Protein AF-A0AAD7MFU5-F1 (afdb_monomer)

pLDDT: mean 72.23, std 23.74, range [21.84, 98.38]

Radius of gyration: 25.38 Å; Cα contacts (8 Å, |Δi|>4): 390; chains: 1; bounding box: 69×47×66 Å

Secondary structure (DSSP, 8-state):
-------PPPPPP--S-------------EEEEPTTS-EEEE--SSSGGGHHHHHHHHTT---EEEE--EEEEEEE--HHHHHHS---HHHHT-SEEEEEE--GGG-SEEEEEEEETTTEEEEEEEESSSPPPP-SHHHHHHHHHT---SSPPPHHHHHHHHHHHHHS-PEEEEE----EEEE-GGGSPTTTS-TTEEEE---SSSHHHHHHHHHHHHHHHHHHHHTS-TT-SS--TTHHHHHHT-HHHHHHHHHHHTS--PPPEEEE-----SS-------------------

Solvent-accessible surface area (backbone atoms only — not comparable to full-atom values): 17954 Å² total; per-residue (Å²): 136,89,87,82,88,83,86,82,86,79,87,80,84,94,82,80,85,86,79,94,65,84,89,73,89,72,78,53,55,49,55,37,34,44,81,88,63,53,76,44,74,44,74,72,54,71,83,50,54,45,49,52,55,51,50,37,47,73,73,71,44,88,46,71,45,48,41,39,42,33,37,35,36,40,25,60,47,50,73,71,56,56,72,69,44,64,65,55,78,87,37,69,86,38,51,68,58,44,79,46,76,46,52,84,88,47,40,54,49,31,38,35,37,32,52,47,80,91,50,25,36,35,42,38,42,34,32,45,43,96,64,86,74,67,88,49,64,84,42,43,62,62,55,65,68,68,56,58,62,97,63,83,80,57,66,48,59,58,50,36,51,48,52,41,46,75,72,22,71,60,46,82,45,78,46,69,56,78,74,36,40,46,68,51,68,64,74,54,57,77,62,74,54,56,36,58,43,49,74,52,72,35,20,77,85,44,65,69,58,26,53,53,46,52,51,53,53,50,62,59,45,50,64,59,57,72,70,49,59,89,85,50,96,62,72,54,63,51,43,24,47,54,53,42,65,31,67,68,51,39,46,53,54,56,62,42,67,74,56,83,71,49,42,48,43,46,43,68,49,79,68,72,85,75,84,62,82,84,71,80,54,66,84,59,88,78,90,80,79,83,79,77,76,132

Mean predicted aligned error: 13.59 Å

Sequence (294 aa):
MKFTSQHQAVRRNPALSQHHSRGKTYFRAVIIRKRDGTPVSLNVCGRLHQAGLKWLESAGFSLRCSYNGYTTLTFIVSLELEATLPLPDLVKNTILVYGFVSHLESGPTTFGLVKTDNNTMQLLVGNNGDSDLPRLASEVVPFLSNFRRQAPIPSWVLETIRILCENGSPSFDNITISTQSYVRYHMVPAGALPSNCIAIQLNPIHSHQGFTKIVLNSITLNPLLNTVDPRSNNLPRDFAARYFKNDVVTAVFEKIEGFRKSVTLDFCLPLLTDGSPTTTGILQLRQTRTQTRP

Structure (mmCIF, N/CA/C/O backbone):
data_AF-A0AAD7MFU5-F1
#
_entry.id   AF-A0AAD7MFU5-F1
#
loop_
_atom_site.group_PDB
_atom_site.id
_atom_site.type_symbol
_atom_site.label_atom_id
_atom_site.label_alt_id
_atom_site.label_comp_id
_atom_site.label_asym_id
_atom_site.label_entity_id
_atom_site.label_seq_id
_atom_site.pdbx_PDB_ins_code
_atom_site.Cartn_x
_atom_site.Cartn_y
_atom_site.Cartn_z
_atom_site.occupancy
_atom_site.B_iso_or_equiv
_atom_site.auth_seq_id
_atom_site.auth_comp_id
_atom_site.auth_asym_id
_atom_site.auth_atom_id
_atom_site.pdbx_PDB_model_num
ATOM 1 N N . MET A 1 1 ? 45.057 -33.386 -15.186 1.00 29.98 1 MET A N 1
ATOM 2 C CA . MET A 1 1 ? 45.476 -31.970 -15.062 1.00 29.98 1 MET A CA 1
ATOM 3 C C . MET A 1 1 ? 45.126 -31.482 -13.664 1.00 29.98 1 MET A C 1
ATOM 5 O O . MET A 1 1 ? 43.973 -31.601 -13.273 1.00 29.98 1 MET A O 1
ATOM 9 N N . LYS A 1 2 ? 46.120 -31.031 -12.890 1.00 22.84 2 LYS A N 1
ATOM 10 C CA . LYS A 1 2 ? 45.940 -30.472 -11.540 1.00 22.84 2 LYS A CA 1
ATOM 11 C C . LYS A 1 2 ? 45.486 -29.012 -11.661 1.00 22.84 2 LYS A C 1
ATOM 13 O O . LYS A 1 2 ? 46.110 -28.259 -12.400 1.00 22.84 2 LYS A O 1
ATOM 18 N N . PHE A 1 3 ? 44.433 -28.621 -10.945 1.00 21.84 3 PHE A N 1
ATOM 19 C CA . PHE A 1 3 ? 44.045 -27.216 -10.801 1.00 21.84 3 PHE A CA 1
ATOM 20 C C . PHE A 1 3 ? 44.740 -26.619 -9.576 1.00 21.84 3 PHE A C 1
ATOM 22 O O . PHE A 1 3 ? 44.570 -27.111 -8.461 1.00 21.84 3 PHE A O 1
ATOM 29 N N . THR A 1 4 ? 45.510 -25.554 -9.786 1.00 25.48 4 THR A N 1
ATOM 30 C CA . THR A 1 4 ? 46.183 -24.791 -8.729 1.00 25.48 4 THR A CA 1
ATOM 31 C C . THR A 1 4 ? 45.435 -23.474 -8.523 1.00 25.48 4 THR A C 1
ATOM 33 O O . THR A 1 4 ? 45.258 -22.705 -9.464 1.00 25.48 4 THR A O 1
ATOM 36 N N . SER A 1 5 ? 44.984 -23.209 -7.296 1.00 22.97 5 SER A N 1
ATOM 37 C CA . SER A 1 5 ? 44.376 -21.935 -6.892 1.00 22.97 5 SER A CA 1
ATOM 38 C C . SER A 1 5 ? 45.474 -20.943 -6.498 1.00 22.97 5 SER A C 1
ATOM 40 O O . SER A 1 5 ? 46.217 -21.206 -5.555 1.00 22.97 5 SER A O 1
ATOM 42 N N . GLN A 1 6 ? 45.579 -19.806 -7.192 1.00 25.12 6 GLN A N 1
ATOM 43 C CA . GLN A 1 6 ? 46.399 -18.671 -6.755 1.00 25.12 6 GLN A CA 1
ATOM 44 C C . GLN A 1 6 ? 45.516 -17.584 -6.131 1.00 25.12 6 GLN A C 1
ATOM 46 O O . GLN A 1 6 ? 44.620 -17.036 -6.773 1.00 25.12 6 GLN A O 1
ATOM 51 N N . HIS A 1 7 ? 45.802 -17.245 -4.873 1.00 25.89 7 HIS A N 1
ATOM 52 C CA . HIS A 1 7 ? 45.282 -16.058 -4.202 1.00 25.89 7 HIS A CA 1
ATOM 53 C C . HIS A 1 7 ? 46.302 -14.923 -4.336 1.00 25.89 7 HIS A C 1
ATOM 55 O O . HIS A 1 7 ? 47.377 -14.992 -3.748 1.00 25.89 7 HIS A O 1
ATOM 61 N N . GLN A 1 8 ? 45.960 -13.864 -5.071 1.00 26.06 8 GLN A N 1
ATOM 62 C CA . GLN A 1 8 ? 46.735 -12.621 -5.084 1.00 26.06 8 GLN A CA 1
ATOM 63 C C . GLN A 1 8 ? 46.022 -11.567 -4.230 1.00 26.06 8 GLN A C 1
ATOM 65 O O . GLN A 1 8 ? 44.863 -11.224 -4.472 1.00 26.06 8 GLN A O 1
ATOM 70 N N . ALA A 1 9 ? 46.708 -11.075 -3.198 1.00 26.56 9 ALA A N 1
ATOM 71 C CA . ALA A 1 9 ? 46.227 -10.006 -2.332 1.00 26.56 9 ALA A CA 1
ATOM 72 C C . ALA A 1 9 ? 46.564 -8.640 -2.952 1.00 26.56 9 ALA A C 1
ATOM 74 O O . ALA A 1 9 ? 47.730 -8.283 -3.094 1.00 26.56 9 ALA A O 1
ATOM 75 N N . VAL A 1 10 ? 45.539 -7.863 -3.303 1.00 30.12 10 VAL A N 1
ATOM 76 C CA . VAL A 1 10 ? 45.689 -6.479 -3.775 1.00 30.12 10 VAL A CA 1
ATOM 77 C C . VAL A 1 10 ? 45.746 -5.545 -2.560 1.00 30.12 10 VAL A C 1
ATOM 79 O O . VAL A 1 10 ? 44.804 -5.500 -1.765 1.00 30.12 10 VAL A O 1
ATOM 82 N N . ARG A 1 11 ? 46.852 -4.801 -2.399 1.00 26.06 11 ARG A N 1
ATOM 83 C CA . ARG A 1 11 ? 47.024 -3.772 -1.353 1.00 26.06 11 ARG A CA 1
ATOM 84 C C . ARG A 1 11 ? 46.007 -2.637 -1.543 1.00 26.06 11 ARG A C 1
ATOM 86 O O . ARG A 1 11 ? 45.870 -2.107 -2.641 1.00 26.06 11 ARG A O 1
ATOM 93 N N . ARG A 1 12 ? 45.309 -2.247 -0.467 1.00 32.47 12 ARG A N 1
ATOM 94 C CA . ARG A 1 12 ? 44.418 -1.072 -0.432 1.00 32.47 12 ARG A CA 1
ATOM 95 C C . ARG A 1 12 ? 45.141 0.164 0.103 1.00 32.47 12 ARG A C 1
ATOM 97 O O . ARG A 1 12 ? 45.951 0.068 1.017 1.00 32.47 12 ARG A O 1
ATOM 104 N N . ASN A 1 13 ? 44.779 1.303 -0.479 1.00 30.31 13 ASN A N 1
ATOM 105 C CA . ASN A 1 13 ? 45.245 2.654 -0.176 1.00 30.31 13 ASN A CA 1
ATOM 106 C C . ASN A 1 13 ? 44.640 3.153 1.164 1.00 30.31 13 ASN A C 1
ATOM 108 O O . ASN A 1 13 ? 43.415 3.069 1.312 1.00 30.31 13 ASN A O 1
ATOM 112 N N . PRO A 1 14 ? 45.429 3.629 2.149 1.00 32.38 14 PRO A N 1
ATOM 113 C CA . PRO A 1 14 ? 44.938 3.986 3.477 1.00 32.38 14 PRO A CA 1
ATOM 114 C C . PRO A 1 14 ? 44.639 5.488 3.568 1.00 32.38 14 PRO A C 1
ATOM 116 O O . PRO A 1 14 ? 45.415 6.254 4.121 1.00 32.38 14 PRO A O 1
ATOM 119 N N . ALA A 1 15 ? 43.504 5.924 3.032 1.00 32.09 15 ALA A N 1
ATOM 120 C CA . ALA A 1 15 ? 42.974 7.252 3.330 1.00 32.09 15 ALA A CA 1
ATOM 121 C C . ALA A 1 15 ? 41.463 7.251 3.107 1.00 32.09 15 ALA A C 1
ATOM 123 O O . ALA A 1 15 ? 41.016 7.435 1.983 1.00 32.09 15 ALA A O 1
ATOM 124 N N . LEU A 1 16 ? 40.695 6.952 4.160 1.00 35.16 16 LEU A N 1
ATOM 125 C CA . LEU A 1 16 ? 39.299 7.365 4.379 1.00 35.16 16 LEU A CA 1
ATOM 126 C C . LEU A 1 16 ? 38.867 6.860 5.767 1.00 35.16 16 LEU A C 1
ATOM 128 O O . LEU A 1 16 ? 39.031 5.683 6.093 1.00 35.16 16 LEU A O 1
ATOM 132 N N . SER A 1 17 ? 38.392 7.790 6.594 1.00 33.19 17 SER A N 1
ATOM 133 C CA . SER A 1 17 ? 38.161 7.638 8.031 1.00 33.19 17 SER A CA 1
ATOM 134 C C . SER A 1 17 ? 37.087 6.600 8.376 1.00 33.19 17 SER A C 1
ATOM 136 O O . SER A 1 17 ? 36.109 6.390 7.656 1.00 33.19 17 SER A O 1
ATOM 138 N N . GLN A 1 18 ? 37.295 5.919 9.504 1.00 35.41 18 GLN A N 1
ATOM 139 C CA . GLN A 1 18 ? 36.428 4.861 10.012 1.00 35.41 18 GLN A CA 1
ATOM 140 C C . GLN A 1 18 ? 35.288 5.447 10.856 1.00 35.41 18 GLN A C 1
ATOM 142 O O . GLN A 1 18 ? 35.505 5.852 11.992 1.00 35.41 18 GLN A O 1
ATOM 147 N N . HIS A 1 19 ? 34.053 5.399 10.353 1.00 34.81 19 HIS A N 1
ATOM 148 C CA . HIS A 1 19 ? 32.868 5.380 11.214 1.00 34.81 19 HIS A CA 1
ATOM 149 C C . HIS A 1 19 ? 32.517 3.923 11.544 1.00 34.81 19 HIS A C 1
ATOM 151 O O . HIS A 1 19 ? 32.178 3.133 10.659 1.00 34.81 19 HIS A O 1
ATOM 157 N N . HIS A 1 20 ? 32.604 3.564 12.826 1.00 37.97 20 HIS A N 1
ATOM 158 C CA . HIS A 1 20 ? 32.162 2.273 13.352 1.00 37.97 20 HIS A CA 1
ATOM 159 C C . HIS A 1 20 ? 30.634 2.159 13.258 1.00 37.97 20 HIS A C 1
ATOM 161 O O . HIS A 1 20 ? 29.901 2.678 14.094 1.00 37.97 20 HIS A O 1
ATOM 167 N N . SER A 1 21 ? 30.145 1.460 12.234 1.00 38.12 21 SER A N 1
ATOM 168 C CA . SER A 1 21 ? 28.754 1.008 12.151 1.00 38.12 21 SER A CA 1
ATOM 169 C C . SER A 1 21 ? 28.718 -0.518 12.223 1.00 38.12 21 SER A C 1
ATOM 171 O O . SER A 1 21 ? 29.483 -1.205 11.545 1.00 38.12 21 SER A O 1
ATOM 173 N N . ARG A 1 22 ? 27.850 -1.049 13.097 1.00 40.09 22 ARG A N 1
ATOM 174 C CA . ARG A 1 22 ? 27.614 -2.490 13.292 1.00 40.09 22 ARG A CA 1
ATOM 175 C C . ARG A 1 22 ? 27.414 -3.183 11.937 1.00 40.09 22 ARG A C 1
ATOM 177 O O . ARG A 1 22 ? 26.656 -2.691 11.102 1.00 40.09 22 ARG A O 1
ATOM 184 N N . GLY A 1 23 ? 28.109 -4.305 11.735 1.00 39.50 23 GLY A N 1
ATOM 185 C CA . GLY A 1 23 ? 28.314 -4.964 10.441 1.00 39.50 23 GLY A CA 1
ATOM 186 C C . GLY A 1 23 ? 27.035 -5.398 9.726 1.00 39.50 23 GLY A C 1
ATOM 187 O O . GLY A 1 23 ? 26.615 -6.548 9.817 1.00 39.50 23 GLY A O 1
ATOM 188 N N . LYS A 1 24 ? 26.443 -4.486 8.957 1.00 40.00 24 LYS A N 1
ATOM 189 C CA . LYS A 1 24 ? 25.434 -4.805 7.947 1.00 40.00 24 LYS A CA 1
ATOM 190 C C . LYS A 1 24 ? 26.151 -5.229 6.665 1.00 40.00 24 LYS A C 1
ATOM 192 O O . LYS A 1 24 ? 27.045 -4.536 6.180 1.00 40.00 24 LYS A O 1
ATOM 197 N N . THR A 1 25 ? 25.776 -6.388 6.131 1.00 40.19 25 THR A N 1
ATOM 198 C CA . THR A 1 25 ? 26.298 -6.871 4.847 1.00 40.19 25 THR A CA 1
ATOM 199 C C . THR A 1 25 ? 25.490 -6.211 3.736 1.00 40.19 25 THR A C 1
ATOM 201 O O . THR A 1 25 ? 24.275 -6.371 3.692 1.00 40.19 25 THR A O 1
ATOM 204 N N . TYR A 1 26 ? 26.152 -5.472 2.847 1.00 43.44 26 TYR A N 1
ATOM 205 C CA . TYR A 1 26 ? 25.531 -4.885 1.661 1.00 43.44 26 TYR A CA 1
ATOM 206 C C . TYR A 1 26 ? 26.207 -5.450 0.415 1.00 43.44 26 TYR A C 1
ATOM 208 O O . TYR A 1 26 ? 27.436 -5.549 0.364 1.00 43.44 26 TYR A O 1
ATOM 216 N N . PHE A 1 27 ? 25.423 -5.780 -0.609 1.00 44.00 27 PHE A N 1
ATOM 217 C CA . PHE A 1 27 ? 25.970 -5.980 -1.946 1.00 44.00 27 PHE A CA 1
ATOM 218 C C . PHE A 1 27 ? 26.511 -4.629 -2.429 1.00 44.00 27 PHE A C 1
ATOM 220 O O . PHE A 1 27 ? 25.789 -3.644 -2.392 1.00 44.00 27 PHE A O 1
ATOM 227 N N . ARG A 1 28 ? 27.789 -4.537 -2.818 1.00 48.12 28 ARG A N 1
ATOM 228 C CA . ARG A 1 28 ? 28.362 -3.288 -3.370 1.00 48.12 28 ARG A CA 1
ATOM 229 C C . ARG A 1 28 ? 28.292 -3.251 -4.893 1.00 48.12 28 ARG A C 1
ATOM 231 O O . ARG A 1 28 ? 28.030 -2.209 -5.477 1.00 48.12 28 ARG A O 1
ATOM 238 N N . ALA A 1 29 ? 28.517 -4.394 -5.526 1.00 51.34 29 ALA A N 1
ATOM 239 C CA . ALA A 1 29 ? 28.574 -4.520 -6.969 1.00 51.34 29 ALA A CA 1
ATOM 240 C C . ALA A 1 29 ? 28.227 -5.946 -7.398 1.00 51.34 29 ALA A C 1
ATOM 242 O O . ALA A 1 29 ? 28.445 -6.898 -6.645 1.00 51.34 29 ALA A O 1
ATOM 243 N N . VAL A 1 30 ? 27.730 -6.079 -8.623 1.00 52.91 30 VAL A N 1
ATOM 244 C CA . VAL A 1 30 ? 27.656 -7.349 -9.346 1.00 52.91 30 VAL A CA 1
ATOM 245 C C . VAL A 1 30 ? 28.829 -7.355 -10.308 1.00 52.91 30 VAL A C 1
ATOM 247 O O . VAL A 1 30 ? 28.985 -6.437 -11.109 1.00 52.91 30 VAL A O 1
ATOM 250 N N . ILE A 1 31 ? 29.681 -8.371 -10.207 1.00 56.56 31 ILE A N 1
ATOM 251 C CA . ILE A 1 31 ? 30.794 -8.541 -11.137 1.00 56.56 31 ILE A CA 1
ATOM 252 C C . ILE A 1 31 ? 30.328 -9.479 -12.244 1.00 56.56 31 ILE A C 1
ATOM 254 O O . ILE A 1 31 ? 30.078 -10.655 -11.993 1.00 56.56 31 ILE A O 1
ATOM 258 N N . ILE A 1 32 ? 30.223 -8.956 -13.460 1.00 55.50 32 ILE A N 1
ATOM 259 C CA . ILE A 1 32 ? 29.999 -9.755 -14.667 1.00 55.50 32 ILE A CA 1
ATOM 260 C C . ILE A 1 32 ? 31.361 -10.021 -15.298 1.00 55.50 32 ILE A C 1
ATOM 262 O O . ILE A 1 32 ? 32.212 -9.138 -15.310 1.00 55.50 32 ILE A O 1
ATOM 266 N N . ARG A 1 33 ? 31.603 -11.222 -15.821 1.00 57.25 33 ARG A N 1
ATOM 267 C CA . ARG A 1 33 ? 32.795 -11.479 -16.638 1.00 57.25 33 ARG A CA 1
ATOM 268 C C . ARG A 1 33 ? 32.449 -11.339 -18.112 1.00 57.25 33 ARG A C 1
ATOM 270 O O . ARG A 1 33 ? 31.471 -11.923 -18.576 1.00 57.25 33 ARG A O 1
ATOM 277 N N . LYS A 1 34 ? 33.262 -10.570 -18.831 1.00 59.69 34 LYS A N 1
ATOM 278 C CA . LYS A 1 34 ? 33.275 -10.546 -20.294 1.00 59.69 34 LYS A CA 1
ATOM 279 C C . LYS A 1 34 ? 33.759 -11.897 -20.839 1.00 59.69 34 LYS A C 1
ATOM 281 O O . LYS A 1 34 ? 34.285 -12.731 -20.099 1.00 59.69 34 LYS A O 1
ATOM 286 N N . ARG A 1 35 ? 33.588 -12.108 -22.147 1.00 47.19 35 ARG A N 1
ATOM 287 C CA . ARG A 1 35 ? 33.989 -13.344 -22.845 1.00 47.19 35 ARG A CA 1
ATOM 288 C C . ARG A 1 35 ? 35.495 -13.621 -22.762 1.00 47.19 35 ARG A C 1
ATOM 290 O O . ARG A 1 35 ? 35.899 -14.773 -22.719 1.00 47.19 35 ARG A O 1
ATOM 297 N N . ASP A 1 36 ? 36.300 -12.566 -22.690 1.00 74.00 36 ASP A N 1
ATOM 298 C CA . ASP A 1 36 ? 37.752 -12.605 -22.465 1.00 74.00 36 ASP A CA 1
ATOM 299 C C . ASP A 1 36 ? 38.134 -12.926 -21.001 1.00 74.00 36 ASP A C 1
ATOM 301 O O . ASP A 1 36 ? 39.310 -12.964 -20.651 1.00 74.00 36 ASP A O 1
ATOM 305 N N . GLY A 1 37 ? 37.147 -13.146 -20.125 1.00 69.69 37 GLY A N 1
ATOM 306 C CA . GLY A 1 37 ? 37.334 -13.404 -18.700 1.00 69.69 37 GLY A CA 1
ATOM 307 C C . GLY A 1 37 ? 37.480 -12.144 -17.841 1.00 69.69 37 GLY A C 1
ATOM 308 O O . GLY A 1 37 ? 37.503 -12.269 -16.606 1.00 69.69 37 GLY A O 1
ATOM 309 N N . THR A 1 38 ? 37.524 -10.954 -18.453 1.00 71.06 38 THR A N 1
ATOM 310 C CA . THR A 1 38 ? 37.726 -9.675 -17.766 1.00 71.06 38 THR A CA 1
ATOM 311 C C . THR A 1 38 ? 36.523 -9.346 -16.876 1.00 71.06 38 THR A C 1
ATOM 313 O O . THR A 1 38 ? 35.388 -9.296 -17.362 1.00 71.06 38 THR A O 1
ATOM 316 N N . PRO A 1 39 ? 36.722 -9.114 -15.566 1.00 61.09 39 PRO A N 1
ATOM 317 C CA . PRO A 1 39 ? 35.643 -8.727 -14.669 1.00 61.09 39 PRO A CA 1
ATOM 318 C C . PRO A 1 39 ? 35.230 -7.265 -14.899 1.00 61.09 39 PRO A C 1
ATOM 320 O O . PRO A 1 39 ? 36.050 -6.354 -14.846 1.00 61.09 39 PRO A O 1
ATOM 323 N N . VAL A 1 40 ? 33.934 -7.037 -15.084 1.00 68.06 40 VAL A N 1
ATOM 324 C CA . VAL A 1 40 ? 33.282 -5.727 -15.126 1.00 68.06 40 VAL A CA 1
ATOM 325 C C . VAL A 1 40 ? 32.434 -5.586 -13.874 1.00 68.06 40 VAL A C 1
ATOM 327 O O . VAL A 1 40 ? 31.519 -6.371 -13.629 1.00 68.06 40 VAL A O 1
ATOM 330 N N . SER A 1 41 ? 32.748 -4.580 -13.066 1.00 54.19 41 SER A N 1
ATOM 331 C CA . SER A 1 41 ? 31.975 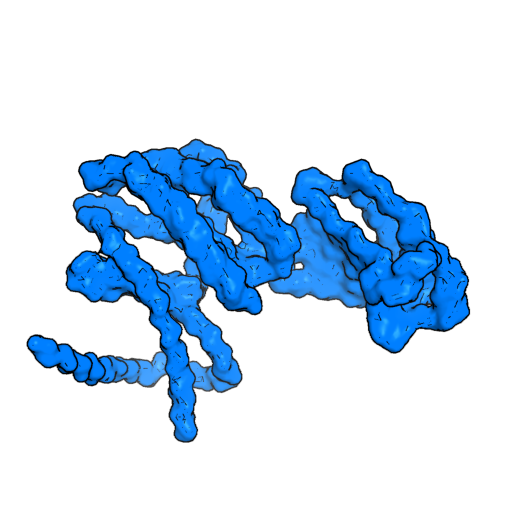-4.254 -11.873 1.00 54.19 41 SER A CA 1
ATOM 332 C C . SER A 1 41 ? 30.792 -3.372 -12.259 1.00 54.19 41 SER A C 1
ATOM 334 O O . SER A 1 41 ? 30.963 -2.176 -12.486 1.00 54.19 41 SER A O 1
ATOM 336 N N . LEU A 1 42 ? 29.586 -3.933 -12.280 1.00 54.03 42 LEU A N 1
ATOM 337 C CA . LEU A 1 42 ? 28.370 -3.130 -12.258 1.00 54.03 42 LEU A CA 1
ATOM 338 C C . LEU A 1 42 ? 28.161 -2.642 -10.830 1.00 54.03 42 LEU A C 1
ATOM 340 O O . LEU A 1 42 ? 28.032 -3.437 -9.898 1.00 54.03 42 LEU A O 1
ATOM 344 N N . ASN A 1 43 ? 28.159 -1.328 -10.640 1.00 49.88 43 ASN A N 1
ATOM 345 C CA . ASN A 1 43 ? 27.881 -0.734 -9.340 1.00 49.88 43 ASN A CA 1
ATOM 346 C C . ASN A 1 43 ? 26.375 -0.878 -9.066 1.00 49.88 43 ASN A C 1
ATOM 348 O O . ASN A 1 43 ? 25.562 -0.103 -9.559 1.00 49.88 43 ASN A O 1
ATOM 352 N N . VAL A 1 44 ? 26.006 -1.933 -8.338 1.00 53.91 44 VAL A N 1
ATOM 353 C CA . VAL A 1 44 ? 24.607 -2.343 -8.118 1.00 53.91 44 VAL A CA 1
ATOM 354 C C . VAL A 1 44 ? 24.008 -1.705 -6.867 1.00 53.91 44 VAL A C 1
ATOM 356 O O . VAL A 1 44 ? 22.822 -1.863 -6.617 1.00 53.91 44 VAL A O 1
ATOM 359 N N . CYS A 1 45 ? 24.788 -0.955 -6.088 1.00 47.62 45 CYS A N 1
ATOM 360 C CA . CYS A 1 45 ? 24.306 -0.273 -4.891 1.00 47.62 45 CYS A CA 1
ATOM 361 C C . CYS A 1 45 ? 25.018 1.074 -4.697 1.00 47.62 45 CYS A C 1
ATOM 363 O O . CYS A 1 45 ? 26.102 1.132 -4.120 1.00 47.62 45 CYS A O 1
ATOM 365 N N . GLY A 1 46 ? 24.390 2.169 -5.143 1.00 45.56 46 GLY A N 1
ATOM 366 C CA . GLY A 1 46 ? 24.774 3.534 -4.749 1.00 45.56 46 GLY A CA 1
ATOM 367 C C . GLY A 1 46 ? 24.575 4.598 -5.830 1.00 45.56 46 GLY A C 1
ATOM 368 O O . GLY A 1 46 ? 25.187 4.515 -6.886 1.00 45.56 46 GLY A O 1
ATOM 369 N N . ARG A 1 47 ? 23.738 5.613 -5.536 1.00 45.00 47 ARG A N 1
ATOM 370 C CA . ARG A 1 47 ? 23.379 6.822 -6.331 1.00 45.00 47 ARG A CA 1
ATOM 371 C C . ARG A 1 47 ? 22.886 6.619 -7.783 1.00 45.00 47 ARG A C 1
ATOM 373 O O . ARG A 1 47 ? 22.140 7.464 -8.264 1.00 45.00 47 ARG A O 1
ATOM 380 N N . LEU A 1 48 ? 23.204 5.506 -8.442 1.00 47.84 48 LEU A N 1
ATOM 381 C CA . LEU A 1 48 ? 22.778 5.143 -9.799 1.00 47.84 48 LEU A CA 1
ATOM 382 C C . LEU A 1 48 ? 21.337 4.620 -9.873 1.00 47.84 48 LEU A C 1
ATOM 384 O O . LEU A 1 48 ? 20.731 4.694 -10.933 1.00 47.84 48 LEU A O 1
ATOM 388 N N . HIS A 1 49 ? 20.741 4.196 -8.752 1.00 54.38 49 HIS A N 1
ATOM 389 C CA . HIS A 1 49 ? 19.317 3.808 -8.683 1.00 54.38 49 HIS A CA 1
ATOM 390 C C . HIS A 1 49 ? 18.352 4.940 -9.009 1.00 54.38 49 HIS A C 1
ATOM 392 O O . HIS A 1 49 ? 17.176 4.695 -9.216 1.00 54.38 49 HIS A O 1
ATOM 398 N N . GLN A 1 50 ? 18.843 6.179 -9.026 1.00 63.00 50 GLN A N 1
ATOM 399 C CA . GLN A 1 50 ? 18.063 7.332 -9.445 1.00 63.00 50 GLN A CA 1
ATOM 400 C C . GLN A 1 50 ? 18.403 7.775 -10.867 1.00 63.00 50 GLN A C 1
ATOM 402 O O . GLN A 1 50 ? 17.806 8.731 -11.326 1.00 63.00 50 GLN A O 1
ATOM 407 N N . ALA A 1 51 ? 19.363 7.161 -11.566 1.00 67.25 51 ALA A N 1
ATOM 408 C CA . ALA A 1 51 ? 19.737 7.614 -12.906 1.00 67.25 51 ALA A CA 1
ATOM 409 C C . ALA A 1 51 ? 18.611 7.354 -13.918 1.00 67.25 51 ALA A C 1
ATOM 411 O O . ALA A 1 51 ? 18.281 8.250 -14.686 1.00 67.25 51 ALA A O 1
ATOM 412 N N . GLY A 1 52 ? 17.983 6.171 -13.861 1.00 71.19 52 GLY A N 1
ATOM 413 C CA . GLY A 1 52 ? 16.801 5.850 -14.670 1.00 71.19 52 GLY A CA 1
ATOM 414 C C . GLY A 1 52 ? 15.634 6.786 -14.361 1.00 71.19 52 GLY A C 1
ATOM 415 O O . GLY A 1 52 ? 15.099 7.423 -15.264 1.00 71.19 52 GLY A O 1
ATOM 416 N N . LEU A 1 53 ? 15.323 6.959 -13.073 1.00 74.69 53 LEU A N 1
ATOM 417 C CA . LEU A 1 53 ? 14.297 7.895 -12.614 1.00 74.69 53 LEU A CA 1
ATOM 418 C C . LEU A 1 53 ? 14.566 9.349 -13.043 1.00 74.69 53 LEU A C 1
ATOM 420 O O . LEU A 1 53 ? 13.691 9.978 -13.619 1.00 74.69 53 LEU A O 1
ATOM 424 N N . LYS A 1 54 ? 15.774 9.877 -12.819 1.00 79.00 54 LYS A N 1
ATOM 425 C CA . LYS A 1 54 ? 16.148 11.247 -13.210 1.00 79.00 54 LYS A CA 1
ATOM 426 C C . LYS A 1 54 ? 16.094 11.441 -14.717 1.00 79.00 54 LYS A C 1
ATOM 428 O O . LYS A 1 54 ? 15.704 12.508 -15.174 1.00 79.00 54 LYS A O 1
ATOM 433 N N . TRP A 1 55 ? 16.493 10.425 -15.485 1.00 82.00 55 TRP A N 1
ATOM 434 C CA . TRP A 1 55 ? 16.370 10.460 -16.936 1.00 82.00 55 TRP A CA 1
ATOM 435 C C . TRP A 1 55 ? 14.897 10.536 -17.352 1.00 82.00 55 TRP A C 1
ATOM 437 O O . TRP A 1 55 ? 14.548 11.417 -18.132 1.00 82.00 55 TRP A O 1
ATOM 447 N N . LEU A 1 56 ? 14.029 9.697 -16.775 1.00 81.31 56 LEU A N 1
ATOM 448 C CA . LEU A 1 56 ? 12.584 9.741 -17.022 1.00 81.31 56 LEU A CA 1
ATOM 449 C C . LEU A 1 56 ? 11.987 11.108 -16.673 1.00 81.31 56 LEU A C 1
ATOM 451 O O . LEU A 1 56 ? 11.298 11.694 -17.503 1.00 81.31 56 LEU A O 1
ATOM 455 N N . GLU A 1 57 ? 12.305 11.640 -15.492 1.00 84.00 57 GLU A N 1
ATOM 456 C CA . GLU A 1 57 ? 11.869 12.969 -15.053 1.00 84.00 57 GLU A CA 1
ATOM 457 C C . GLU A 1 57 ? 12.352 14.058 -16.028 1.00 84.00 57 GLU A C 1
ATOM 459 O O . GLU A 1 57 ? 11.563 14.896 -16.458 1.00 84.00 57 GLU A O 1
ATOM 464 N N . SER A 1 58 ? 13.620 14.006 -16.461 1.00 81.56 58 SER A N 1
ATOM 465 C CA . SER A 1 58 ? 14.180 14.956 -17.438 1.00 81.56 58 SER A CA 1
ATOM 466 C C . SER A 1 58 ? 13.567 14.838 -18.836 1.00 81.56 58 SER A C 1
ATOM 468 O O . SER A 1 58 ? 13.528 15.819 -19.573 1.00 81.56 58 SER A O 1
ATOM 470 N N . ALA A 1 59 ? 13.066 13.654 -19.191 1.00 80.56 59 ALA A N 1
ATOM 471 C CA . ALA A 1 59 ? 12.353 13.396 -20.436 1.00 80.56 59 ALA A CA 1
ATOM 472 C C . ALA A 1 59 ? 10.849 13.733 -20.343 1.00 80.56 59 ALA A C 1
ATOM 474 O O . ALA A 1 59 ? 10.112 13.492 -21.296 1.00 80.56 59 ALA A O 1
ATOM 475 N N . GLY A 1 60 ? 10.389 14.297 -19.218 1.00 86.69 60 GLY A N 1
ATOM 476 C CA . GLY A 1 60 ? 9.003 14.724 -19.012 1.00 86.69 60 GLY A CA 1
ATOM 477 C C . GLY A 1 60 ? 8.066 13.631 -18.489 1.00 86.69 60 GLY A C 1
ATOM 478 O O . GLY A 1 60 ? 6.854 13.839 -18.440 1.00 86.69 60 GLY A O 1
ATOM 479 N N . PHE A 1 61 ? 8.588 12.472 -18.080 1.00 84.06 61 PHE A N 1
ATOM 480 C CA . PHE A 1 61 ? 7.782 11.386 -17.525 1.00 84.06 61 PHE A CA 1
ATOM 481 C C . PHE A 1 61 ? 7.635 11.520 -16.005 1.00 84.06 61 PHE A C 1
ATOM 483 O O . PHE A 1 61 ? 8.608 11.403 -15.262 1.00 84.06 61 PHE A O 1
ATOM 490 N N . SER A 1 62 ? 6.395 11.660 -15.529 1.00 83.06 62 SER A N 1
ATOM 491 C CA . SER A 1 62 ? 6.052 11.573 -14.102 1.00 83.06 62 SER A CA 1
ATOM 492 C C . SER A 1 62 ? 5.424 10.212 -13.791 1.00 83.06 62 SER A C 1
ATOM 494 O O . SER A 1 62 ? 4.207 10.049 -13.714 1.00 83.06 62 SER A O 1
ATOM 496 N N . LEU A 1 63 ? 6.275 9.188 -13.700 1.00 79.94 63 LEU A N 1
ATOM 497 C CA . LEU A 1 63 ? 5.852 7.785 -13.548 1.00 79.94 63 LEU A CA 1
ATOM 498 C C . LEU A 1 63 ? 6.202 7.182 -12.192 1.00 79.94 63 LEU A C 1
ATOM 500 O O . LEU A 1 63 ? 5.964 5.993 -11.960 1.00 79.94 63 LEU A O 1
ATOM 504 N N . ARG A 1 64 ? 6.775 7.996 -11.305 1.00 79.44 64 ARG A N 1
ATOM 505 C CA . ARG A 1 64 ? 7.083 7.601 -9.942 1.00 79.44 64 ARG A CA 1
ATOM 506 C C . ARG A 1 64 ? 5.794 7.564 -9.133 1.00 79.44 64 ARG A C 1
ATOM 508 O O . ARG A 1 64 ? 5.137 8.581 -8.955 1.00 79.44 64 ARG A O 1
ATOM 515 N N . CYS A 1 65 ? 5.475 6.396 -8.604 1.00 73.06 65 CYS A N 1
ATOM 516 C CA . CYS A 1 65 ? 4.460 6.241 -7.577 1.00 73.06 65 CYS A CA 1
ATOM 517 C C . CYS A 1 65 ? 5.170 6.121 -6.238 1.00 73.06 65 CYS A C 1
ATOM 519 O O . CYS A 1 65 ? 5.925 5.168 -6.026 1.00 73.06 65 CYS A O 1
ATOM 521 N N . SER A 1 66 ? 4.973 7.098 -5.357 1.00 71.81 66 SER A N 1
ATOM 522 C CA . SER A 1 66 ? 5.353 6.982 -3.955 1.00 71.81 66 SER A CA 1
ATOM 523 C C . SER A 1 66 ? 4.220 6.349 -3.158 1.00 71.81 66 SER A C 1
ATOM 525 O O . SER A 1 66 ? 3.052 6.711 -3.284 1.00 71.81 66 SER A O 1
ATOM 527 N N . TYR A 1 67 ? 4.581 5.394 -2.313 1.00 67.44 67 TYR A N 1
ATOM 528 C CA . TYR A 1 67 ? 3.738 4.968 -1.214 1.00 67.44 67 TYR A CA 1
ATOM 529 C C . TYR A 1 67 ? 3.878 6.030 -0.131 1.00 67.44 67 TYR A C 1
ATOM 531 O O . TYR A 1 67 ? 4.939 6.158 0.490 1.00 67.44 67 TYR A O 1
ATOM 539 N N . ASN A 1 68 ? 2.829 6.828 0.026 1.00 65.56 68 ASN A N 1
ATOM 540 C CA . ASN A 1 68 ? 2.755 7.808 1.091 1.00 65.56 68 ASN A CA 1
ATOM 541 C C . ASN A 1 68 ? 2.298 7.100 2.378 1.00 65.56 68 ASN A C 1
ATOM 543 O O . ASN A 1 68 ? 1.940 5.921 2.362 1.00 65.56 68 ASN A O 1
ATOM 547 N N . GLY A 1 69 ? 2.507 7.766 3.512 1.00 81.94 69 GLY A N 1
ATOM 548 C CA . GLY A 1 69 ? 2.563 7.150 4.837 1.00 81.94 69 GLY A CA 1
ATOM 549 C C . GLY A 1 69 ? 1.306 6.400 5.283 1.00 81.94 69 GLY A C 1
ATOM 550 O O . GLY A 1 69 ? 0.315 6.243 4.567 1.00 81.94 69 GLY A O 1
ATOM 551 N N . TYR A 1 70 ? 1.360 5.932 6.522 1.00 89.50 70 TYR A N 1
ATOM 552 C CA . TYR A 1 70 ? 0.179 5.440 7.209 1.00 89.50 70 TYR A CA 1
ATOM 553 C C . TYR A 1 70 ? 0.002 6.179 8.526 1.00 89.50 70 TYR A C 1
ATOM 555 O O . TYR A 1 70 ? 0.968 6.520 9.209 1.00 89.50 70 TYR A O 1
ATOM 563 N N . THR A 1 71 ? -1.255 6.403 8.868 1.00 93.94 71 THR A N 1
ATOM 564 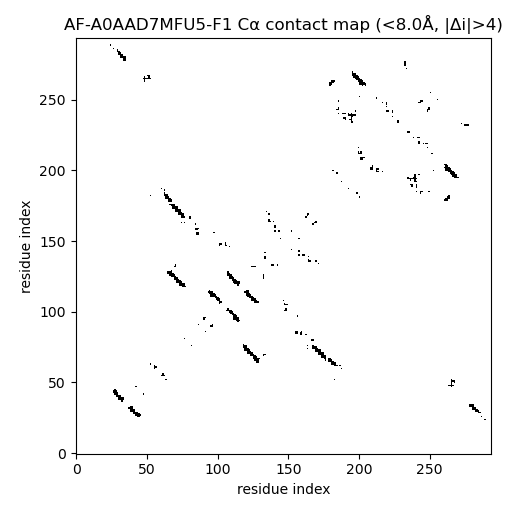C CA . THR A 1 71 ? -1.666 6.877 10.177 1.00 93.94 71 THR A CA 1
ATOM 565 C C . THR A 1 71 ? -2.229 5.684 10.923 1.00 93.94 71 THR A C 1
ATOM 567 O O . THR A 1 71 ? -3.154 5.019 10.450 1.00 93.94 71 THR A O 1
ATOM 570 N N . THR A 1 72 ? -1.652 5.392 12.079 1.00 96.44 72 THR A N 1
ATOM 571 C CA . THR A 1 72 ? -2.178 4.397 13.006 1.00 96.44 72 THR A CA 1
ATOM 572 C C . THR A 1 72 ? -2.916 5.127 14.113 1.00 96.44 72 THR A C 1
ATOM 574 O O . THR A 1 72 ? -2.334 5.957 14.808 1.00 96.44 72 THR A O 1
ATOM 577 N N . LEU A 1 73 ? -4.190 4.801 14.293 1.00 97.69 73 LEU A N 1
ATOM 578 C CA . LEU A 1 73 ? -4.962 5.216 15.451 1.00 97.69 73 LEU A CA 1
ATOM 579 C C . LEU A 1 73 ? -4.956 4.067 16.447 1.00 97.69 73 LEU A C 1
ATOM 581 O O . LEU A 1 73 ? -5.370 2.963 16.095 1.00 97.69 73 LEU A O 1
ATOM 585 N N . THR A 1 74 ? -4.501 4.320 17.670 1.00 97.94 74 THR A N 1
ATOM 586 C CA . THR A 1 74 ? -4.533 3.331 18.754 1.00 97.94 74 THR A CA 1
ATOM 587 C C . THR A 1 74 ? -5.579 3.735 19.782 1.00 97.94 74 THR A C 1
ATOM 589 O O . THR A 1 74 ? -5.510 4.831 20.342 1.00 97.94 74 THR A O 1
ATOM 592 N N . PHE A 1 75 ? -6.522 2.831 20.030 1.00 98.00 75 PHE A N 1
ATOM 593 C CA . PHE A 1 75 ? -7.602 2.960 21.002 1.00 98.00 75 PHE A CA 1
ATOM 594 C C . PHE A 1 75 ? -7.315 2.049 22.193 1.00 98.00 75 PHE A C 1
ATOM 596 O O . PHE A 1 75 ? -6.962 0.882 22.004 1.00 98.00 75 PHE A O 1
ATOM 603 N N . ILE A 1 76 ? -7.505 2.561 23.407 1.00 97.62 76 ILE A N 1
ATOM 604 C CA . ILE A 1 76 ? -7.555 1.732 24.614 1.00 97.62 76 ILE A CA 1
ATOM 605 C C . ILE A 1 76 ? -9.018 1.336 24.809 1.00 97.62 76 ILE A C 1
ATOM 607 O O . ILE A 1 76 ? -9.885 2.201 24.916 1.00 97.62 76 ILE A O 1
ATOM 611 N N . VAL A 1 77 ? -9.301 0.037 24.818 1.00 97.12 77 VAL A N 1
ATOM 612 C CA . VAL A 1 77 ? -10.664 -0.497 24.821 1.00 97.12 77 VAL A CA 1
ATOM 613 C C . VAL A 1 77 ? -10.932 -1.166 26.162 1.00 97.12 77 VAL A C 1
ATOM 615 O O . VAL A 1 77 ? -10.388 -2.221 26.464 1.00 97.12 77 VAL A O 1
ATOM 618 N N . SER A 1 78 ? -11.759 -0.546 27.004 1.00 97.12 78 SER A N 1
ATOM 619 C CA . SER A 1 78 ? -12.228 -1.201 28.229 1.00 97.12 78 SER A CA 1
ATOM 620 C C . SER A 1 78 ? -13.146 -2.380 27.890 1.00 97.12 78 SER A C 1
ATOM 622 O O . SER A 1 78 ? -13.744 -2.417 26.817 1.00 97.12 78 SER A O 1
ATOM 624 N N . LEU A 1 79 ? -13.311 -3.325 28.821 1.00 95.69 79 LEU A N 1
ATOM 625 C CA . LEU A 1 79 ? -14.253 -4.441 28.645 1.00 95.69 79 LEU A CA 1
ATOM 626 C C . LEU A 1 79 ? -15.691 -3.949 28.410 1.00 95.69 79 LEU A C 1
ATOM 628 O O . LEU A 1 79 ? -16.424 -4.530 27.616 1.00 95.69 79 LEU A O 1
ATOM 632 N N . GLU A 1 80 ? -16.075 -2.854 29.072 1.00 97.50 80 GLU A N 1
ATOM 633 C CA . GLU A 1 80 ? -17.374 -2.204 28.878 1.00 97.50 80 GLU A CA 1
ATOM 634 C C . GLU A 1 80 ? -17.513 -1.656 27.457 1.00 97.50 80 GLU A C 1
ATOM 636 O O . GLU A 1 80 ? -18.515 -1.919 26.797 1.00 97.50 80 GLU A O 1
ATOM 641 N N . LEU A 1 81 ? -16.489 -0.957 26.951 1.00 97.38 81 LEU A N 1
ATOM 642 C CA . LEU A 1 81 ? -16.492 -0.442 25.586 1.00 97.38 81 LEU A CA 1
ATOM 643 C C . LEU A 1 81 ? -16.521 -1.587 24.567 1.00 97.38 81 LEU A C 1
ATOM 645 O O . LEU A 1 81 ? -17.323 -1.540 23.638 1.00 97.38 81 LEU A O 1
ATOM 649 N N . GLU A 1 82 ? -15.714 -2.636 24.755 1.00 96.62 82 GLU A N 1
ATOM 650 C CA . GLU A 1 82 ? -15.689 -3.805 23.865 1.00 96.62 82 GLU A CA 1
ATOM 651 C C . GLU A 1 82 ? -17.065 -4.477 23.761 1.00 96.62 82 GLU A C 1
ATOM 653 O O . GLU A 1 82 ? -17.487 -4.837 22.661 1.00 96.62 82 GLU A O 1
ATOM 658 N N . ALA A 1 83 ? -17.795 -4.586 24.876 1.00 96.88 83 ALA A N 1
ATOM 659 C CA . ALA A 1 83 ? -19.135 -5.168 24.911 1.00 96.88 83 ALA A CA 1
ATOM 660 C C . ALA A 1 83 ? -20.180 -4.357 24.119 1.00 96.88 83 ALA A C 1
ATOM 662 O O . ALA A 1 83 ? -21.187 -4.922 23.693 1.00 96.88 83 ALA A O 1
ATOM 663 N N . THR A 1 84 ? -19.945 -3.058 23.898 1.00 97.88 84 THR A N 1
ATOM 664 C CA . THR A 1 84 ? -20.830 -2.199 23.086 1.00 97.88 84 THR A CA 1
ATOM 665 C C . THR A 1 84 ? -20.536 -2.257 21.587 1.00 97.88 84 THR A C 1
ATOM 667 O O . THR A 1 84 ? -21.360 -1.813 20.786 1.00 97.88 84 THR A O 1
ATOM 670 N N . LEU A 1 85 ? -19.378 -2.791 21.179 1.00 97.75 85 LEU A N 1
ATOM 671 C CA . LEU A 1 85 ? -18.993 -2.817 19.770 1.00 97.75 85 LEU A CA 1
ATOM 672 C C . LEU A 1 85 ? -19.871 -3.814 18.992 1.00 97.75 85 LEU A C 1
ATOM 674 O O . LEU A 1 85 ? -20.008 -4.967 19.413 1.00 97.75 85 LEU A O 1
ATOM 678 N N . PRO A 1 86 ? -20.402 -3.443 17.811 1.00 97.88 86 PRO A N 1
ATOM 679 C CA . PRO A 1 86 ? -21.247 -4.312 16.992 1.00 97.88 86 PRO A CA 1
ATOM 680 C C . PRO A 1 86 ? -20.416 -5.344 16.207 1.00 97.88 86 PRO A C 1
ATOM 682 O O . PRO A 1 86 ? -20.567 -5.498 14.996 1.00 97.88 86 PRO A O 1
ATOM 685 N N . LEU A 1 87 ? -19.500 -6.045 16.879 1.00 97.19 87 LEU A N 1
ATOM 686 C CA . LEU A 1 87 ? -18.633 -7.048 16.270 1.00 97.19 87 LEU A CA 1
ATOM 687 C C . LEU A 1 87 ? -19.408 -8.354 16.027 1.00 97.19 87 LEU A C 1
ATOM 689 O O . LEU A 1 87 ? -19.944 -8.925 16.982 1.00 97.19 87 LEU A O 1
ATOM 693 N N . PRO A 1 88 ? -19.422 -8.887 14.790 1.00 97.12 88 PRO A N 1
ATOM 694 C CA . PRO A 1 88 ? -19.932 -10.229 14.529 1.00 97.12 88 PRO A CA 1
ATOM 695 C C . PRO A 1 88 ? -19.209 -11.289 15.372 1.00 97.12 88 PRO A C 1
ATOM 697 O O . PRO A 1 88 ? -17.995 -11.207 15.564 1.00 97.12 88 PRO A O 1
ATOM 700 N N . ASP A 1 89 ? -19.917 -12.336 15.805 1.00 96.50 89 ASP A N 1
ATOM 701 C CA . ASP A 1 89 ? -19.331 -13.397 16.645 1.00 96.50 89 ASP A CA 1
ATOM 702 C C . ASP A 1 89 ? -18.094 -14.049 16.012 1.00 96.50 89 ASP A C 1
ATOM 704 O O . ASP A 1 89 ? -17.131 -14.369 16.708 1.00 96.50 89 ASP A O 1
ATOM 708 N N . LEU A 1 90 ? -18.074 -14.156 14.679 1.00 93.56 90 LEU A N 1
ATOM 709 C CA . LEU A 1 90 ? -16.958 -14.722 13.919 1.00 93.56 90 LEU A CA 1
ATOM 710 C C . LEU A 1 90 ? -15.637 -13.953 14.105 1.00 93.56 90 LEU A C 1
ATOM 712 O O . LEU A 1 90 ? -14.572 -14.559 14.024 1.00 93.56 90 LEU A O 1
ATOM 716 N N . VAL A 1 91 ? -15.693 -12.639 14.350 1.00 94.88 91 VAL A N 1
ATOM 717 C CA . VAL A 1 91 ? -14.498 -11.779 14.463 1.00 94.88 91 VAL A CA 1
ATOM 718 C C . VAL A 1 91 ? -14.156 -11.405 15.906 1.00 94.88 91 VAL A C 1
ATOM 720 O O . VAL A 1 91 ? -13.136 -10.766 16.152 1.00 94.88 91 VAL A O 1
ATOM 723 N N . LYS A 1 92 ? -14.973 -11.805 16.892 1.00 92.94 92 LYS A N 1
ATOM 724 C CA . LYS A 1 92 ? -14.712 -11.483 18.308 1.00 92.94 92 LYS A CA 1
ATOM 725 C C . LYS A 1 92 ? -13.386 -12.066 18.800 1.00 92.94 92 LYS A C 1
ATOM 727 O O . LYS A 1 92 ? -12.683 -11.397 19.554 1.00 92.94 92 LYS A O 1
ATOM 732 N N . ASN A 1 93 ? -13.030 -13.254 18.311 1.00 91.31 93 ASN A N 1
ATOM 733 C CA . ASN A 1 93 ? -11.844 -14.006 18.729 1.00 91.31 93 ASN A CA 1
ATOM 734 C C . ASN A 1 93 ? -10.677 -13.924 17.724 1.00 91.31 93 ASN A C 1
ATOM 736 O O . ASN A 1 93 ? -9.748 -14.729 17.801 1.00 91.31 93 ASN A O 1
ATOM 740 N N . THR A 1 94 ? -10.713 -12.997 16.759 1.00 93.06 94 THR A N 1
ATOM 741 C CA . THR A 1 94 ? -9.653 -12.837 15.752 1.00 93.06 94 THR A CA 1
ATOM 742 C C . THR A 1 94 ? -8.815 -11.584 16.007 1.00 93.06 94 THR A C 1
ATOM 744 O O . THR A 1 94 ? -9.318 -10.550 16.439 1.00 93.06 94 THR A O 1
ATOM 747 N N . ILE A 1 95 ? -7.514 -11.663 15.702 1.00 93.88 95 ILE A N 1
ATOM 748 C CA . ILE A 1 95 ? -6.598 -10.507 15.751 1.00 93.88 95 ILE A CA 1
ATOM 749 C C . ILE A 1 95 ? -6.960 -9.509 14.646 1.00 93.88 95 ILE A C 1
ATOM 751 O O . ILE A 1 95 ? -7.057 -8.309 14.877 1.00 93.88 95 ILE A O 1
ATOM 755 N N . LEU A 1 96 ? -7.187 -10.003 13.427 1.00 94.19 96 LEU A N 1
ATOM 756 C CA . LEU A 1 96 ? -7.670 -9.187 12.319 1.00 94.19 96 LEU A CA 1
ATOM 757 C C . LEU A 1 96 ? -9.197 -9.130 12.379 1.00 94.19 96 LEU A C 1
ATOM 759 O O . LEU A 1 96 ? -9.858 -10.137 12.121 1.00 94.19 96 LEU A O 1
ATOM 763 N N . VAL A 1 97 ? -9.740 -7.960 12.713 1.00 95.69 97 VAL A N 1
ATOM 764 C CA . VAL A 1 97 ? -11.192 -7.730 12.765 1.00 95.69 97 VAL A CA 1
ATOM 765 C C . VAL A 1 97 ? -11.711 -7.426 11.369 1.00 95.69 97 VAL A C 1
ATOM 767 O O . VAL A 1 97 ? -12.696 -8.007 10.920 1.00 95.69 97 VAL A O 1
ATOM 770 N N . TYR A 1 98 ? -11.027 -6.526 10.663 1.00 97.19 98 TYR A N 1
ATOM 771 C CA . TYR A 1 98 ? -11.370 -6.174 9.294 1.00 97.19 98 TYR A CA 1
ATOM 772 C C . TYR A 1 98 ? -10.140 -5.689 8.531 1.00 97.19 98 TYR A C 1
ATOM 774 O O . TYR A 1 98 ? -9.310 -4.959 9.069 1.00 97.19 98 TYR A O 1
ATOM 782 N N . GLY A 1 99 ? -10.033 -6.068 7.261 1.00 94.50 99 GLY A N 1
ATOM 783 C CA . GLY A 1 99 ? -8.975 -5.609 6.371 1.00 94.50 99 GLY A CA 1
ATOM 784 C C . GLY A 1 99 ? -9.555 -5.186 5.032 1.00 94.50 99 GLY A C 1
ATOM 785 O O . GLY A 1 99 ? -10.307 -5.933 4.413 1.00 94.50 99 GLY A O 1
ATOM 786 N N . PHE A 1 100 ? -9.175 -3.999 4.575 1.00 92.44 100 PHE A N 1
ATOM 787 C CA . PHE A 1 100 ? -9.498 -3.499 3.250 1.00 92.44 100 PHE A CA 1
ATOM 788 C C . PHE A 1 100 ? -8.226 -3.081 2.525 1.00 92.44 100 PHE A C 1
ATOM 790 O O . PHE A 1 100 ? -7.474 -2.200 2.952 1.00 92.44 100 PHE A O 1
ATOM 797 N N . VAL A 1 101 ? -8.020 -3.704 1.374 1.00 85.94 101 VAL A N 1
ATOM 798 C CA . VAL A 1 101 ? -6.993 -3.322 0.417 1.00 85.94 101 VAL A CA 1
ATOM 799 C C . VAL A 1 101 ? -7.724 -2.946 -0.858 1.00 85.94 101 VAL A C 1
ATOM 801 O O . VAL A 1 101 ? -8.446 -3.764 -1.422 1.00 85.94 101 VAL A O 1
ATOM 804 N N . SER A 1 102 ? -7.580 -1.692 -1.272 1.00 82.81 102 SER A N 1
ATOM 805 C CA . SER A 1 102 ? -8.103 -1.234 -2.551 1.00 82.81 102 SER A CA 1
ATOM 806 C C . SER A 1 102 ? -7.477 -2.016 -3.698 1.00 82.81 102 SER A C 1
ATOM 808 O O . SER A 1 102 ? -6.295 -2.368 -3.679 1.00 82.81 102 SER A O 1
ATOM 810 N N . HIS A 1 103 ? -8.292 -2.276 -4.718 1.00 76.88 103 HIS A N 1
ATOM 811 C CA . HIS A 1 103 ? -7.770 -2.663 -6.017 1.00 76.88 103 HIS A CA 1
ATOM 812 C C . HIS A 1 103 ? -6.975 -1.489 -6.594 1.00 76.88 103 HIS A C 1
ATOM 814 O O . HIS A 1 103 ? -7.370 -0.339 -6.400 1.00 76.88 103 HIS A O 1
ATOM 820 N N . LEU A 1 104 ? -5.910 -1.770 -7.344 1.00 65.94 104 LEU A N 1
ATOM 821 C CA . LEU A 1 104 ? -5.021 -0.751 -7.920 1.00 65.94 104 LEU A CA 1
ATOM 822 C C . LEU A 1 104 ? -5.775 0.333 -8.703 1.00 65.94 104 LEU A C 1
ATOM 824 O O . LEU A 1 104 ? -5.447 1.513 -8.639 1.00 65.94 104 LEU A O 1
ATOM 828 N N . GLU A 1 105 ? -6.847 -0.066 -9.380 1.00 71.00 105 GLU A N 1
ATOM 829 C CA . GLU A 1 105 ? -7.702 0.821 -10.175 1.00 71.00 105 GLU A CA 1
ATOM 830 C C . GLU A 1 105 ? -8.698 1.638 -9.339 1.00 71.00 105 GLU A C 1
ATOM 832 O O . GLU A 1 105 ? -9.160 2.694 -9.766 1.00 71.00 105 GLU A O 1
ATOM 837 N N . SER A 1 106 ? -9.057 1.159 -8.143 1.00 71.38 106 SER A N 1
ATOM 838 C CA . SER A 1 106 ? -10.034 1.820 -7.265 1.00 71.38 106 SER A CA 1
ATOM 839 C C . SER A 1 106 ? -9.422 2.963 -6.459 1.00 71.38 106 SER A C 1
ATOM 841 O O . SER A 1 106 ? -10.143 3.707 -5.805 1.00 71.38 106 SER A O 1
ATOM 843 N N . GLY A 1 107 ? -8.111 3.150 -6.545 1.00 74.50 107 GLY A N 1
ATOM 844 C CA . GLY A 1 107 ? -7.393 4.204 -5.854 1.00 74.50 107 GLY A CA 1
ATOM 845 C C . GLY A 1 107 ? -6.519 3.654 -4.733 1.00 74.50 107 GLY A C 1
ATOM 846 O O . GLY A 1 107 ? -6.566 2.472 -4.420 1.00 74.50 107 GLY A O 1
ATOM 847 N N . PRO A 1 108 ? -5.679 4.502 -4.139 1.00 79.50 108 PRO A N 1
ATOM 848 C CA . PRO A 1 108 ? -4.522 4.024 -3.404 1.00 79.50 108 PRO A CA 1
ATOM 849 C C . PRO A 1 108 ? -4.740 3.805 -1.900 1.00 79.50 108 PRO A C 1
ATOM 851 O O . PRO A 1 108 ? -3.779 3.757 -1.134 1.00 79.50 108 PRO A O 1
ATOM 854 N N . THR A 1 109 ? -5.981 3.707 -1.434 1.00 87.31 109 THR A N 1
ATOM 855 C CA . THR A 1 109 ? -6.271 3.781 0.003 1.00 87.31 109 THR A CA 1
ATOM 856 C C . THR A 1 109 ? -6.539 2.415 0.605 1.00 87.31 109 THR A C 1
ATOM 858 O O . THR A 1 109 ? -7.225 1.579 0.023 1.00 87.31 109 THR A O 1
ATOM 861 N N . THR A 1 110 ? -5.975 2.149 1.775 1.00 90.44 110 THR A N 1
ATOM 862 C CA . THR A 1 110 ? -6.064 0.847 2.436 1.00 90.44 110 THR A CA 1
ATOM 863 C C . THR A 1 110 ? -6.259 1.069 3.919 1.00 90.44 110 THR A C 1
ATOM 865 O O . THR A 1 110 ? -5.725 2.031 4.466 1.00 90.44 110 THR A O 1
ATOM 868 N N . PHE A 1 111 ? -7.020 0.209 4.579 1.00 94.81 111 PHE A N 1
ATOM 869 C CA . PHE A 1 111 ? -7.132 0.293 6.025 1.00 94.81 111 PHE A CA 1
ATOM 870 C C . PHE A 1 111 ? -7.332 -1.078 6.652 1.00 94.81 111 PHE A C 1
ATOM 872 O O . PHE A 1 111 ? -7.782 -2.020 6.000 1.00 94.81 111 PHE A O 1
ATOM 879 N N . GLY A 1 112 ? -6.979 -1.195 7.922 1.00 95.62 112 GLY A N 1
ATOM 880 C CA . GLY A 1 112 ? -7.181 -2.408 8.698 1.00 95.62 112 GLY A CA 1
ATOM 881 C C . GLY A 1 112 ? -7.544 -2.065 10.128 1.00 95.62 112 GLY A C 1
ATOM 882 O O . GLY A 1 112 ? -6.953 -1.161 10.710 1.00 95.62 112 GLY A O 1
ATOM 883 N N . LEU A 1 113 ? -8.509 -2.794 10.675 1.00 97.75 113 LEU A N 1
ATOM 884 C CA . LEU A 1 113 ? -8.861 -2.776 12.085 1.00 97.75 113 LEU A CA 1
ATOM 885 C C . LEU A 1 113 ? -8.357 -4.076 12.712 1.00 97.75 113 LEU A C 1
ATOM 887 O O . LEU A 1 113 ? -8.758 -5.172 12.303 1.00 97.75 113 LEU A O 1
ATOM 891 N N . VAL A 1 114 ? -7.467 -3.951 13.688 1.00 97.31 114 VAL A N 1
ATOM 892 C CA . VAL A 1 114 ? -6.844 -5.084 14.374 1.00 97.31 114 VAL A CA 1
ATOM 893 C C . VAL A 1 114 ? -7.001 -4.947 15.884 1.00 97.31 114 VAL A C 1
ATOM 895 O O . VAL A 1 114 ? -6.953 -3.841 16.420 1.00 97.31 114 VAL A O 1
ATOM 898 N N . LYS A 1 115 ? -7.191 -6.075 16.566 1.00 96.31 115 LYS A N 1
ATOM 899 C CA . LYS A 1 115 ? -7.022 -6.187 18.014 1.00 96.31 115 LYS A CA 1
ATOM 900 C C . LYS A 1 115 ? -5.549 -6.442 18.303 1.00 96.31 115 LYS A C 1
ATOM 902 O O . LYS A 1 115 ? -4.917 -7.265 17.642 1.00 96.31 115 LYS A O 1
ATOM 907 N N . THR A 1 116 ? -5.014 -5.742 19.284 1.00 94.62 116 THR A N 1
ATOM 908 C CA . THR A 1 116 ? -3.645 -5.897 19.769 1.00 94.62 116 THR A CA 1
ATOM 909 C C . THR A 1 116 ? -3.667 -6.190 21.265 1.00 94.62 116 THR A C 1
ATOM 911 O O . THR A 1 116 ? -4.691 -6.036 21.934 1.00 94.62 116 THR A O 1
ATOM 914 N N . ASP A 1 117 ? -2.538 -6.652 21.795 1.00 93.06 117 ASP A N 1
ATOM 915 C CA . ASP A 1 117 ? -2.422 -6.978 23.216 1.00 93.06 117 ASP A CA 1
ATOM 916 C C . ASP A 1 117 ? -2.721 -5.758 24.108 1.00 93.06 117 ASP A C 1
ATOM 918 O O . ASP A 1 117 ? -2.700 -4.605 23.668 1.00 93.06 117 ASP A O 1
ATOM 922 N N . ASN A 1 118 ? -2.968 -6.009 25.396 1.00 92.81 118 ASN A N 1
ATOM 923 C CA . ASN A 1 118 ? -3.270 -4.980 26.400 1.00 92.81 118 ASN A CA 1
ATOM 924 C C . ASN A 1 118 ? -4.590 -4.232 26.154 1.00 92.81 118 ASN A C 1
ATOM 926 O O . ASN A 1 118 ? -4.679 -3.036 26.426 1.00 92.81 118 ASN A O 1
ATOM 930 N N . ASN A 1 119 ? -5.609 -4.940 25.654 1.00 94.81 119 ASN A N 1
ATOM 931 C CA . ASN A 1 119 ? -6.942 -4.392 25.387 1.00 94.81 119 ASN A CA 1
ATOM 932 C C . ASN A 1 119 ? -6.882 -3.155 24.483 1.00 94.81 119 ASN A C 1
ATOM 934 O O . ASN A 1 119 ? -7.506 -2.127 24.748 1.00 94.81 119 ASN A O 1
ATOM 938 N N . THR A 1 120 ? -6.074 -3.235 23.428 1.00 97.00 120 THR A N 1
ATOM 939 C CA . THR A 1 120 ? -5.950 -2.153 22.458 1.00 97.00 120 THR A CA 1
ATOM 940 C C . THR A 1 120 ? -6.522 -2.576 21.117 1.00 97.00 120 THR A C 1
ATOM 942 O O . THR A 1 120 ? -6.451 -3.737 20.713 1.00 97.00 120 THR A O 1
ATOM 945 N N . MET A 1 121 ? -7.112 -1.620 20.412 1.00 97.75 121 MET A N 1
ATOM 946 C CA . MET A 1 121 ? -7.470 -1.785 19.009 1.00 97.75 121 MET A CA 1
ATOM 947 C C . MET A 1 121 ? -6.700 -0.763 18.193 1.00 97.75 121 MET A C 1
ATOM 949 O O . MET A 1 121 ? -6.510 0.373 18.625 1.00 97.75 121 MET A O 1
ATOM 953 N N . GLN A 1 122 ? -6.254 -1.165 17.010 1.00 97.69 122 GLN A N 1
ATOM 954 C CA . GLN A 1 122 ? -5.553 -0.287 16.090 1.00 97.69 122 GLN A CA 1
ATOM 955 C C . GLN A 1 122 ? -6.301 -0.198 14.771 1.00 97.69 122 GLN A C 1
ATOM 957 O O . GLN A 1 122 ? -6.617 -1.212 14.146 1.00 97.69 122 GLN A O 1
ATOM 962 N N . LEU A 1 123 ? -6.550 1.033 14.340 1.00 97.56 123 LEU A N 1
ATOM 963 C CA . LEU A 1 123 ? -6.998 1.342 12.994 1.00 97.56 123 LEU A CA 1
ATOM 964 C C . LEU A 1 123 ? -5.798 1.868 12.210 1.00 97.56 123 LEU A C 1
ATOM 966 O O . LEU A 1 123 ? -5.331 2.982 12.434 1.00 97.56 123 LEU A O 1
ATOM 970 N N . LEU A 1 124 ? -5.298 1.056 11.287 1.00 95.62 124 LEU A N 1
ATOM 971 C CA . LEU A 1 124 ? -4.255 1.453 10.355 1.00 95.62 124 LEU A CA 1
ATOM 972 C C . LEU A 1 124 ? -4.919 2.023 9.112 1.00 95.62 124 LEU A C 1
ATOM 974 O O . LEU A 1 124 ? -5.708 1.327 8.480 1.00 95.62 124 LEU A O 1
ATOM 978 N N . VAL A 1 125 ? -4.574 3.249 8.738 1.00 94.75 125 VAL A N 1
ATOM 979 C CA . VAL A 1 125 ? -5.068 3.919 7.535 1.00 94.75 125 VAL A CA 1
ATOM 980 C C . VAL A 1 125 ? -3.868 4.299 6.678 1.00 94.75 125 VAL A C 1
ATOM 982 O O . VAL A 1 125 ? -3.013 5.067 7.103 1.00 94.75 125 VAL A O 1
ATOM 985 N N . GLY A 1 126 ? -3.773 3.734 5.481 1.00 90.31 126 GLY A N 1
ATOM 986 C CA . GLY A 1 126 ? -2.694 3.996 4.534 1.00 90.31 126 GLY A CA 1
ATOM 987 C C . GLY A 1 126 ? -3.226 4.570 3.232 1.00 90.31 126 GLY A C 1
ATOM 988 O O . GLY A 1 126 ? -4.294 4.168 2.765 1.00 90.31 126 GLY A O 1
ATOM 989 N N . ASN A 1 127 ? -2.460 5.470 2.624 1.00 87.06 127 ASN A N 1
ATOM 990 C CA . ASN A 1 127 ? -2.794 6.058 1.336 1.00 87.06 127 ASN A CA 1
ATOM 991 C C . ASN A 1 127 ? -1.557 6.125 0.430 1.00 87.06 127 ASN A C 1
ATOM 993 O O . ASN A 1 127 ? -0.562 6.756 0.769 1.00 87.06 127 ASN A O 1
ATOM 997 N N . ASN A 1 128 ? -1.618 5.511 -0.748 1.00 74.44 128 ASN A N 1
ATOM 998 C CA . ASN A 1 128 ? -0.548 5.552 -1.753 1.00 74.44 128 ASN A CA 1
ATOM 999 C C . ASN A 1 128 ? -0.733 6.772 -2.682 1.00 74.44 128 ASN A C 1
ATOM 1001 O O . ASN A 1 128 ? -1.055 6.644 -3.860 1.00 74.44 128 ASN A O 1
ATOM 1005 N N . GLY A 1 129 ? -0.597 7.980 -2.150 1.00 72.81 129 GLY A N 1
ATOM 1006 C CA . GLY A 1 129 ? -0.706 9.194 -2.955 1.00 72.81 129 GLY A CA 1
ATOM 1007 C C . GLY A 1 129 ? -0.788 10.445 -2.102 1.00 72.81 129 GLY A C 1
ATOM 1008 O O . GLY A 1 129 ? -0.735 10.375 -0.875 1.00 72.81 129 GLY A O 1
ATOM 1009 N N . ASP A 1 130 ? -0.910 11.599 -2.746 1.00 70.62 130 ASP A N 1
ATOM 1010 C CA . ASP A 1 130 ? -0.853 12.909 -2.083 1.00 70.62 130 ASP A CA 1
ATOM 1011 C C . ASP A 1 130 ? -2.158 13.299 -1.370 1.00 70.62 130 ASP A C 1
ATOM 1013 O O . ASP A 1 130 ? -2.389 14.473 -1.105 1.00 70.62 130 ASP A O 1
ATOM 1017 N N . SER A 1 131 ? -3.045 12.343 -1.069 1.00 79.81 131 SER A N 1
ATOM 1018 C CA . SER A 1 131 ? -4.246 12.657 -0.285 1.00 79.81 131 SER A CA 1
ATOM 1019 C C . SER A 1 131 ? -3.916 12.678 1.200 1.00 79.81 131 SER A C 1
ATOM 1021 O O . SER A 1 131 ? -3.232 11.781 1.706 1.00 79.81 131 SER A O 1
ATOM 1023 N N . ASP A 1 132 ? -4.455 13.681 1.883 1.00 88.31 132 ASP A N 1
ATOM 1024 C CA . ASP A 1 132 ? -4.305 13.848 3.319 1.00 88.31 132 ASP A CA 1
ATOM 1025 C C . ASP A 1 132 ? -4.908 12.663 4.081 1.00 88.31 132 ASP A C 1
ATOM 1027 O O . ASP A 1 132 ? -6.037 12.238 3.829 1.00 88.31 132 ASP A O 1
ATOM 1031 N N . LEU A 1 133 ? -4.130 12.120 5.017 1.00 92.69 133 LEU A N 1
ATOM 1032 C CA . LEU A 1 133 ? -4.598 11.136 5.988 1.00 92.69 133 LEU A CA 1
ATOM 1033 C C . LEU A 1 133 ? -5.326 11.853 7.136 1.00 92.69 133 LEU A C 1
ATOM 1035 O O . LEU A 1 133 ? -4.939 12.976 7.479 1.00 92.69 133 LEU A O 1
ATOM 1039 N N . PRO A 1 134 ? -6.343 11.220 7.750 1.00 95.12 134 PRO A N 1
ATOM 1040 C CA . PRO A 1 134 ? -7.088 11.827 8.848 1.00 95.12 134 PRO A CA 1
ATOM 1041 C C . PRO A 1 134 ? -6.157 12.110 10.030 1.00 95.12 134 PRO A C 1
ATOM 1043 O O . PRO A 1 134 ? -5.385 11.245 10.451 1.00 95.12 134 PRO A O 1
ATOM 1046 N N . ARG A 1 135 ? -6.239 13.324 10.575 1.00 95.38 135 ARG A N 1
ATOM 1047 C CA . ARG A 1 135 ? -5.439 13.771 11.729 1.00 95.38 135 ARG A CA 1
ATOM 1048 C C . ARG A 1 135 ? -6.276 13.889 12.995 1.00 95.38 135 ARG A C 1
ATOM 1050 O O . ARG A 1 135 ? -5.712 13.965 14.084 1.00 95.38 135 ARG A O 1
ATOM 1057 N N . LEU A 1 136 ? -7.600 13.907 12.847 1.00 96.69 136 LEU A N 1
ATOM 1058 C CA . LEU A 1 136 ? -8.564 14.008 13.936 1.00 96.69 136 LEU A CA 1
ATOM 1059 C C . LEU A 1 136 ? -9.535 12.826 13.920 1.00 96.69 136 LEU A C 1
ATOM 1061 O O . LEU A 1 136 ? -9.871 12.289 12.866 1.00 96.69 136 LEU A O 1
ATOM 1065 N N . ALA A 1 137 ? -10.041 12.445 15.096 1.00 97.00 137 ALA A N 1
ATOM 1066 C CA . ALA A 1 137 ? -10.981 11.328 15.233 1.00 97.00 137 ALA A CA 1
ATOM 1067 C C . ALA A 1 137 ? -12.285 11.557 14.447 1.00 97.00 137 ALA A C 1
ATOM 1069 O O . ALA A 1 137 ? -12.811 10.630 13.835 1.00 97.00 137 ALA A O 1
ATOM 1070 N N . SER A 1 138 ? -12.761 12.804 14.394 1.00 97.06 138 SER A N 1
ATOM 1071 C CA . SER A 1 138 ? -13.955 13.206 13.641 1.00 97.06 138 SER A CA 1
ATOM 1072 C C . SER A 1 138 ? -13.798 13.088 12.120 1.00 97.06 138 SER A C 1
ATOM 1074 O O . SER A 1 138 ? -14.797 12.990 11.411 1.00 97.06 138 SER A O 1
ATOM 1076 N N . GLU A 1 139 ? -12.567 13.063 11.605 1.00 96.75 139 GLU A N 1
ATOM 1077 C CA . GLU A 1 139 ? -12.280 12.960 10.168 1.00 96.75 139 GLU A CA 1
ATOM 1078 C C . GLU A 1 139 ? -12.271 11.509 9.677 1.00 96.75 139 GLU A C 1
ATOM 1080 O O . GLU A 1 139 ? -12.446 11.260 8.485 1.00 96.75 139 GLU A O 1
ATOM 1085 N N . VAL A 1 140 ? -12.099 10.538 10.579 1.00 96.56 140 VAL A N 1
ATOM 1086 C CA . VAL A 1 140 ? -11.875 9.126 10.232 1.00 96.56 140 VAL A CA 1
ATOM 1087 C C . VAL A 1 140 ? -13.070 8.523 9.499 1.00 96.56 140 VAL A C 1
ATOM 1089 O O . VAL A 1 140 ? -12.910 7.931 8.433 1.00 96.56 140 VAL A O 1
ATOM 1092 N N . VAL A 1 141 ? -14.279 8.662 10.045 1.00 96.81 141 VAL A N 1
ATOM 1093 C CA . VAL A 1 141 ? -15.482 8.060 9.450 1.00 96.81 141 VAL A CA 1
ATOM 1094 C C . VAL A 1 141 ? -15.832 8.704 8.098 1.00 96.81 141 VAL A C 1
ATOM 1096 O O . VAL A 1 141 ? -16.042 7.950 7.139 1.00 96.81 141 VAL A O 1
ATOM 1099 N N . PRO A 1 142 ? -15.835 10.048 7.947 1.00 95.88 142 PRO A N 1
ATOM 1100 C CA . PRO A 1 142 ? -15.965 10.686 6.635 1.00 95.88 142 PRO A CA 1
ATOM 1101 C C . PRO A 1 142 ? -14.896 10.220 5.640 1.00 95.88 142 PRO A C 1
ATOM 1103 O O . PRO A 1 142 ? -15.217 9.900 4.495 1.00 95.88 142 PRO A O 1
ATOM 1106 N N . PHE A 1 143 ? -13.640 10.109 6.086 1.00 94.50 143 PHE A N 1
ATOM 1107 C CA . PHE A 1 143 ? -12.530 9.651 5.255 1.00 94.50 143 PHE A CA 1
ATOM 1108 C C . PHE A 1 143 ? -12.766 8.231 4.719 1.00 94.50 143 PHE A C 1
ATOM 1110 O O . PHE A 1 143 ? -12.721 8.019 3.508 1.00 94.50 143 PHE A O 1
ATOM 1117 N N . LEU A 1 144 ? -13.103 7.271 5.587 1.00 93.88 144 LEU A N 1
ATOM 1118 C CA . LEU A 1 144 ? -13.373 5.876 5.201 1.00 93.88 144 LEU A CA 1
ATOM 1119 C C . LEU A 1 144 ? -14.642 5.715 4.349 1.00 93.88 144 LEU A C 1
ATOM 1121 O O . LEU A 1 144 ? -14.744 4.797 3.527 1.00 93.88 144 LEU A O 1
ATOM 1125 N N . SER A 1 145 ? -15.622 6.599 4.531 1.00 93.06 145 SER A N 1
ATOM 1126 C CA . SER A 1 145 ? -16.869 6.588 3.757 1.00 93.06 145 SER A CA 1
ATOM 1127 C C . SER A 1 145 ? -16.648 7.002 2.303 1.00 93.06 145 SER A C 1
ATOM 1129 O O . SER A 1 145 ? -17.325 6.486 1.416 1.00 93.06 145 SER A O 1
ATOM 1131 N N . ASN A 1 146 ? -15.647 7.847 2.049 1.00 90.62 146 ASN A N 1
ATOM 1132 C CA . ASN A 1 146 ? -15.289 8.328 0.714 1.00 90.62 146 ASN A CA 1
ATOM 1133 C C . ASN A 1 146 ? -14.422 7.344 -0.095 1.00 90.62 146 ASN A C 1
ATOM 1135 O O . ASN A 1 146 ? -14.002 7.662 -1.210 1.00 90.62 146 ASN A O 1
ATOM 1139 N N . PHE A 1 147 ? -14.140 6.146 0.429 1.00 88.44 147 PHE A N 1
ATOM 1140 C CA . PHE A 1 147 ? -13.308 5.168 -0.273 1.00 88.44 147 PHE A CA 1
ATOM 1141 C C . PHE A 1 147 ? -14.012 4.653 -1.525 1.00 88.44 147 PHE A C 1
ATOM 1143 O O . PHE A 1 147 ? -15.094 4.066 -1.451 1.00 88.44 147 PHE A O 1
ATOM 1150 N N . ARG A 1 148 ? -13.347 4.796 -2.674 1.00 83.88 148 ARG A N 1
ATOM 1151 C CA . ARG A 1 148 ? -13.743 4.136 -3.919 1.00 83.88 148 ARG A CA 1
ATOM 1152 C C . ARG A 1 148 ? -13.516 2.631 -3.783 1.00 83.88 148 ARG A C 1
ATOM 1154 O O . ARG A 1 148 ? -12.418 2.174 -3.472 1.00 83.88 148 ARG A O 1
ATOM 1161 N N . ARG A 1 149 ? -14.579 1.856 -3.975 1.00 81.50 149 ARG A N 1
ATOM 1162 C CA . ARG A 1 149 ? -14.604 0.412 -3.719 1.00 81.50 149 ARG A CA 1
ATOM 1163 C C . ARG A 1 149 ? -15.662 -0.265 -4.578 1.00 81.50 149 ARG A C 1
ATOM 1165 O O . ARG A 1 149 ? -16.688 0.340 -4.871 1.00 81.50 149 ARG A O 1
ATOM 1172 N N . GLN A 1 150 ? -15.413 -1.523 -4.942 1.00 85.56 150 GLN A N 1
ATOM 1173 C CA . GLN A 1 150 ? -16.387 -2.350 -5.663 1.00 85.56 150 GLN A CA 1
ATOM 1174 C C . GLN A 1 150 ? -17.555 -2.771 -4.759 1.00 85.56 150 GLN A C 1
ATOM 1176 O O . GLN A 1 150 ? -18.699 -2.782 -5.198 1.00 85.56 150 GLN A O 1
ATOM 1181 N N . ALA A 1 151 ? -17.271 -3.075 -3.487 1.00 89.50 151 ALA A N 1
ATOM 1182 C CA . ALA A 1 151 ? -18.267 -3.439 -2.483 1.00 89.50 151 ALA A CA 1
ATOM 1183 C C . ALA A 1 151 ? -18.253 -2.440 -1.314 1.00 89.50 151 ALA A C 1
ATOM 1185 O O . ALA A 1 151 ? -17.172 -1.991 -0.918 1.00 89.50 151 ALA A O 1
ATOM 1186 N N . PRO A 1 152 ? -19.418 -2.079 -0.745 1.00 91.19 152 PRO A N 1
ATOM 1187 C CA . PRO A 1 152 ? -19.481 -1.186 0.405 1.00 91.19 152 PRO A CA 1
ATOM 1188 C C . PRO A 1 152 ? -18.759 -1.774 1.631 1.00 91.19 152 PRO A C 1
ATOM 1190 O O . PRO A 1 152 ? -18.808 -2.980 1.857 1.00 91.19 152 PRO A O 1
ATOM 1193 N N . ILE A 1 153 ? -18.116 -0.925 2.446 1.00 94.50 153 ILE A N 1
ATOM 1194 C CA . ILE A 1 153 ? -17.618 -1.330 3.770 1.00 94.50 153 ILE A CA 1
ATOM 1195 C C . ILE A 1 153 ? -18.845 -1.751 4.590 1.00 94.50 153 ILE A C 1
ATOM 1197 O O . ILE A 1 153 ? -19.821 -0.993 4.617 1.00 94.50 153 ILE A O 1
ATOM 1201 N N . PRO A 1 154 ? -18.818 -2.918 5.257 1.00 95.94 154 PRO A N 1
ATOM 1202 C CA . PRO A 1 154 ? -19.924 -3.351 6.099 1.00 95.94 154 PRO A CA 1
ATOM 1203 C C . PRO A 1 154 ? -20.274 -2.294 7.151 1.00 95.94 154 PRO A C 1
ATOM 1205 O O . PRO A 1 154 ? -19.385 -1.729 7.789 1.00 95.94 154 PRO A O 1
ATOM 1208 N N . SER A 1 155 ? -21.567 -2.046 7.361 1.00 97.12 155 SER A N 1
ATOM 1209 C CA . SER A 1 155 ? -22.046 -1.011 8.290 1.00 97.12 155 SER A CA 1
ATOM 1210 C C . SER A 1 155 ? -21.485 -1.183 9.703 1.00 97.12 155 SER A C 1
ATOM 1212 O O . SER A 1 155 ? -21.068 -0.203 10.313 1.00 97.12 155 SER A O 1
ATOM 1214 N N . TRP A 1 156 ? -21.381 -2.426 10.184 1.00 97.69 156 TRP A N 1
ATOM 1215 C CA . TRP A 1 156 ? -20.822 -2.735 11.501 1.00 97.69 156 TRP A CA 1
ATOM 1216 C C . TRP A 1 156 ? -19.363 -2.280 11.666 1.00 97.69 156 TRP A C 1
ATOM 1218 O O . TRP A 1 156 ? -18.964 -1.921 12.771 1.00 97.69 156 TRP A O 1
ATOM 1228 N N . VAL A 1 157 ? -18.566 -2.242 10.589 1.00 97.69 157 VAL A N 1
ATOM 1229 C CA . VAL A 1 157 ? -17.168 -1.776 10.634 1.00 97.69 157 VAL A CA 1
ATOM 1230 C C . VAL A 1 157 ? -17.126 -0.269 10.849 1.00 97.69 157 VAL A C 1
ATOM 1232 O O . VAL A 1 157 ? -16.408 0.203 11.727 1.00 97.69 157 VAL A O 1
ATOM 1235 N N . LEU A 1 158 ? -17.903 0.488 10.064 1.00 97.56 158 LEU A N 1
ATOM 1236 C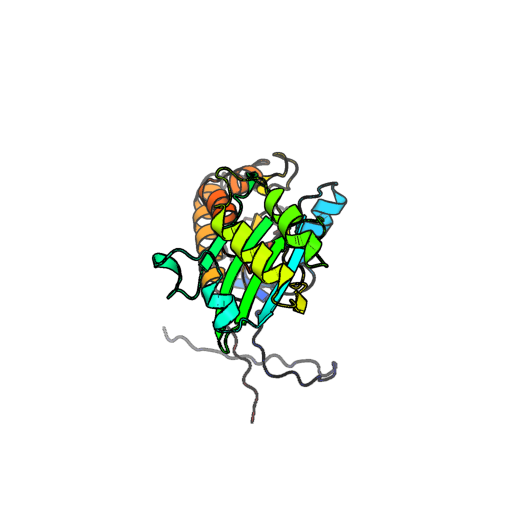 CA . LEU A 1 158 ? -17.971 1.946 10.205 1.00 97.56 158 LEU A CA 1
ATOM 1237 C C . LEU A 1 158 ? -18.528 2.336 11.575 1.00 97.56 158 LEU A C 1
ATOM 1239 O O . LEU A 1 158 ? -17.996 3.242 12.207 1.00 97.56 158 LEU A O 1
ATOM 1243 N N . GLU A 1 159 ? -19.532 1.605 12.054 1.00 98.31 159 GLU A N 1
ATOM 1244 C CA . GLU A 1 159 ? -20.124 1.815 13.372 1.00 98.31 159 GLU A CA 1
ATOM 1245 C C . GLU A 1 159 ? -19.148 1.494 14.512 1.00 98.31 159 GLU A C 1
ATOM 1247 O O . GLU A 1 159 ? -19.007 2.281 15.443 1.00 98.31 159 GLU A O 1
ATOM 1252 N N . THR A 1 160 ? -18.399 0.391 14.409 1.00 98.31 160 THR A N 1
ATOM 1253 C CA . THR A 1 160 ? -17.331 0.058 15.368 1.00 98.31 160 THR A CA 1
ATOM 1254 C C . THR A 1 160 ? -16.300 1.184 15.441 1.00 98.31 160 THR A C 1
ATOM 1256 O O . THR A 1 160 ? -15.941 1.628 16.527 1.00 98.31 160 THR A O 1
ATOM 1259 N N . ILE A 1 161 ? -15.842 1.683 14.288 1.00 98.19 161 ILE A N 1
ATOM 1260 C CA . ILE A 1 161 ? -14.860 2.773 14.226 1.00 98.19 161 ILE A CA 1
ATOM 1261 C C . ILE A 1 161 ? -15.445 4.066 14.802 1.00 98.19 161 ILE A C 1
ATOM 1263 O O . ILE A 1 161 ? -14.753 4.759 15.541 1.00 98.19 161 ILE A O 1
ATOM 1267 N N . ARG A 1 162 ? -16.717 4.369 14.522 1.00 98.31 162 ARG A N 1
ATOM 1268 C CA . ARG A 1 162 ? -17.422 5.524 15.088 1.00 98.31 162 ARG A CA 1
ATOM 1269 C C . ARG A 1 162 ? -17.450 5.465 16.619 1.00 98.31 162 ARG A C 1
ATOM 1271 O O . ARG A 1 162 ? -16.998 6.411 17.257 1.00 98.31 162 ARG A O 1
ATOM 1278 N N . ILE A 1 163 ? -17.880 4.339 17.197 1.00 98.38 163 ILE A N 1
ATOM 1279 C CA . ILE A 1 163 ? -17.930 4.128 18.655 1.00 98.38 163 ILE A CA 1
ATOM 1280 C C . ILE A 1 163 ? -16.534 4.261 19.279 1.00 98.38 163 ILE A C 1
ATOM 1282 O O . ILE A 1 163 ? -16.383 4.907 20.318 1.00 98.38 163 ILE A O 1
ATOM 1286 N N . LEU A 1 164 ? -15.504 3.701 18.635 1.00 98.12 164 LEU A N 1
ATOM 1287 C CA . LEU A 1 164 ? -14.114 3.822 19.082 1.00 98.12 164 LEU A CA 1
ATOM 1288 C C . LEU A 1 164 ? -13.607 5.273 19.025 1.00 98.12 164 LEU A C 1
ATOM 1290 O O . LEU A 1 164 ? -12.934 5.720 19.950 1.00 98.12 164 LEU A O 1
ATOM 1294 N N . CYS A 1 165 ? -13.930 6.025 17.973 1.00 97.50 165 CYS A N 1
ATOM 1295 C CA . CYS A 1 165 ? -13.554 7.434 17.845 1.00 97.50 165 CYS A CA 1
ATOM 1296 C C . CYS A 1 165 ? -14.261 8.333 18.870 1.00 97.50 165 CYS A C 1
ATOM 1298 O O . CYS A 1 165 ? -13.640 9.272 19.361 1.00 97.50 165 CYS A O 1
ATOM 1300 N N . GLU A 1 166 ? -15.521 8.044 19.199 1.00 97.69 166 GLU A N 1
ATOM 1301 C CA . GLU A 1 166 ? -16.316 8.814 20.165 1.00 97.69 166 GLU A CA 1
ATOM 1302 C C . GLU A 1 166 ? -15.916 8.528 21.620 1.00 97.69 166 GLU A C 1
ATOM 1304 O O . GLU A 1 166 ? -15.850 9.453 22.425 1.00 97.69 166 GLU A O 1
ATOM 1309 N N . ASN A 1 167 ? -15.615 7.267 21.955 1.00 97.62 167 ASN A N 1
ATOM 1310 C CA . ASN A 1 167 ? -15.454 6.834 23.350 1.00 97.62 167 ASN A CA 1
ATOM 1311 C C . ASN A 1 167 ? -14.022 6.404 23.716 1.00 97.62 167 ASN A C 1
ATOM 1313 O O . ASN A 1 167 ? -13.661 6.393 24.889 1.00 97.62 167 ASN A O 1
ATOM 1317 N N . GLY A 1 168 ? -13.192 6.039 22.735 1.00 91.38 168 GLY A N 1
ATOM 1318 C CA . GLY A 1 168 ? -11.894 5.387 22.953 1.00 91.38 168 GLY A CA 1
ATOM 1319 C C . GLY A 1 168 ? -10.681 6.316 23.041 1.00 91.38 168 GLY A C 1
ATOM 1320 O O . GLY A 1 168 ? -9.570 5.814 23.193 1.00 91.38 168 GLY A O 1
ATOM 1321 N N . SER A 1 169 ? -10.866 7.639 22.924 1.00 93.62 169 SER A N 1
ATOM 1322 C CA . SER A 1 169 ? -9.795 8.657 22.986 1.00 93.62 169 SER A CA 1
ATOM 1323 C C . SER A 1 169 ? -8.528 8.267 22.195 1.00 93.62 169 SER A C 1
ATOM 1325 O O . SER A 1 169 ? -7.471 8.045 22.793 1.00 93.62 169 SER A O 1
ATOM 1327 N N . PRO A 1 170 ? -8.615 8.129 20.855 1.00 96.88 170 PRO A N 1
ATOM 1328 C CA . PRO A 1 170 ? -7.519 7.606 20.045 1.00 96.88 170 PRO A CA 1
ATOM 1329 C C . PRO A 1 170 ? -6.242 8.438 20.142 1.00 96.88 170 PRO A C 1
ATOM 1331 O O . PRO A 1 170 ? -6.268 9.667 20.059 1.00 96.88 170 PRO A O 1
ATOM 1334 N N . SER A 1 171 ? -5.106 7.744 20.184 1.00 97.44 171 SER A N 1
ATOM 1335 C CA . SER A 1 171 ? -3.792 8.333 19.915 1.00 97.44 171 SER A CA 1
ATOM 1336 C C . SER A 1 171 ? -3.417 8.144 18.445 1.00 97.44 171 SER A C 1
ATOM 1338 O O . SER A 1 171 ? -3.629 7.070 17.880 1.00 97.44 171 SER A O 1
ATOM 1340 N N . PHE A 1 172 ? -2.877 9.192 17.823 1.00 97.25 172 PHE A N 1
ATOM 1341 C CA . PHE A 1 172 ? -2.492 9.201 16.412 1.00 97.25 172 PHE A CA 1
ATOM 1342 C C . PHE A 1 172 ? -0.978 9.073 16.282 1.00 97.25 172 PHE A C 1
ATOM 1344 O O . PHE A 1 172 ? -0.239 9.922 16.781 1.00 97.25 172 PHE A O 1
ATOM 1351 N N . ASP A 1 173 ? -0.528 8.051 15.562 1.00 95.12 173 ASP A N 1
ATOM 1352 C CA . ASP A 1 173 ? 0.866 7.892 15.162 1.00 95.12 173 ASP A CA 1
ATOM 1353 C C . ASP A 1 173 ? 0.972 7.952 13.635 1.00 95.12 173 ASP A C 1
ATOM 1355 O O . ASP A 1 173 ? 0.456 7.096 12.912 1.00 95.12 173 ASP A O 1
ATOM 1359 N N . ASN A 1 174 ? 1.616 9.007 13.140 1.00 90.75 174 ASN A N 1
ATOM 1360 C CA . ASN A 1 174 ? 1.825 9.229 11.716 1.00 90.75 174 ASN A CA 1
ATOM 1361 C C . ASN A 1 174 ? 3.191 8.678 11.327 1.00 90.75 174 ASN A C 1
ATOM 1363 O O . ASN A 1 174 ? 4.216 9.353 11.465 1.00 90.75 174 ASN A O 1
ATOM 1367 N N . ILE A 1 175 ? 3.208 7.465 10.785 1.00 82.50 175 ILE A N 1
ATOM 1368 C CA . ILE A 1 175 ? 4.447 6.855 10.332 1.00 82.50 175 ILE A CA 1
ATOM 1369 C C . ILE A 1 175 ? 4.617 7.138 8.846 1.00 82.50 175 ILE A C 1
ATOM 1371 O O . ILE A 1 175 ? 3.950 6.591 7.963 1.00 82.50 175 ILE A O 1
ATOM 1375 N N . THR A 1 176 ? 5.606 7.980 8.567 1.00 74.25 176 THR A N 1
ATOM 1376 C CA . THR A 1 176 ? 6.139 8.109 7.218 1.00 74.25 176 THR A CA 1
ATOM 1377 C C . THR A 1 176 ? 7.067 6.925 6.977 1.00 74.25 176 THR A C 1
ATOM 1379 O O . THR A 1 176 ? 8.202 6.903 7.456 1.00 74.25 176 THR A O 1
ATOM 1382 N N . ILE A 1 177 ? 6.599 5.914 6.240 1.00 68.69 177 ILE A N 1
ATOM 1383 C CA . ILE A 1 177 ? 7.522 4.919 5.685 1.00 68.69 177 ILE A CA 1
ATOM 1384 C C . ILE A 1 177 ? 8.476 5.682 4.773 1.00 68.69 177 ILE A C 1
ATOM 1386 O O . ILE A 1 177 ? 8.028 6.464 3.935 1.00 68.69 177 ILE A O 1
ATOM 1390 N N . SER A 1 178 ? 9.785 5.459 4.931 1.00 62.09 178 SER A N 1
ATOM 1391 C CA . SER A 1 178 ? 10.777 5.984 3.993 1.00 62.09 178 SER A CA 1
ATOM 1392 C C . SER A 1 178 ? 10.302 5.699 2.575 1.00 62.09 178 SER A C 1
ATOM 1394 O O . SER A 1 178 ? 10.017 4.544 2.264 1.00 62.09 178 SER A O 1
ATOM 1396 N N . THR A 1 179 ? 10.155 6.760 1.774 1.00 59.50 179 THR A N 1
ATOM 1397 C CA . THR A 1 179 ? 9.397 6.771 0.518 1.00 59.50 179 THR A CA 1
ATOM 1398 C C . THR A 1 179 ? 9.704 5.530 -0.302 1.00 59.50 179 THR A C 1
ATOM 1400 O O . THR A 1 179 ? 10.712 5.460 -1.011 1.00 59.50 179 THR A O 1
ATOM 1403 N N . GLN A 1 180 ? 8.844 4.522 -0.182 1.00 67.19 180 GLN A N 1
ATOM 1404 C CA . GLN A 1 180 ? 8.895 3.404 -1.093 1.00 67.19 180 GLN A CA 1
ATOM 1405 C C . GLN A 1 180 ? 8.337 3.972 -2.372 1.00 67.19 180 GLN A C 1
ATOM 1407 O O . GLN A 1 180 ? 7.253 4.546 -2.388 1.00 67.19 180 GLN A O 1
ATOM 1412 N N . SER A 1 181 ? 9.120 3.905 -3.429 1.00 71.88 181 SER A N 1
ATOM 1413 C CA . SER A 1 181 ? 8.638 4.331 -4.719 1.00 71.88 181 SER A CA 1
ATOM 1414 C C . SER A 1 181 ? 8.997 3.310 -5.759 1.00 71.88 181 SER A C 1
ATOM 1416 O O . SER A 1 181 ? 10.086 2.724 -5.735 1.00 71.88 181 SER A O 1
ATOM 1418 N N . TYR A 1 182 ? 8.080 3.145 -6.687 1.00 76.00 182 TYR A N 1
ATOM 1419 C CA . TYR A 1 182 ? 8.315 2.380 -7.885 1.00 76.00 182 TYR A CA 1
ATOM 1420 C C . TYR A 1 182 ? 8.027 3.240 -9.099 1.00 76.00 182 TYR A C 1
ATOM 1422 O O . TYR A 1 182 ? 7.365 4.276 -9.015 1.00 76.00 182 TYR A O 1
ATOM 1430 N N . VAL A 1 183 ? 8.615 2.837 -10.211 1.00 80.69 183 VAL A N 1
ATOM 1431 C CA . VAL A 1 183 ? 8.516 3.552 -11.472 1.00 80.69 183 VAL A CA 1
ATOM 1432 C C . VAL A 1 183 ? 7.721 2.676 -12.420 1.00 80.69 183 VAL A C 1
ATOM 1434 O O . VAL A 1 183 ? 8.075 1.519 -12.658 1.00 80.69 183 VAL A O 1
ATOM 1437 N N . ARG A 1 184 ? 6.632 3.221 -12.957 1.00 83.69 184 ARG A N 1
ATOM 1438 C CA . ARG A 1 184 ? 5.727 2.507 -13.863 1.00 83.69 184 ARG A CA 1
ATOM 1439 C C . ARG A 1 184 ? 6.274 2.486 -15.290 1.00 83.69 184 ARG A C 1
ATOM 1441 O O . ARG A 1 184 ? 5.692 3.077 -16.193 1.00 83.69 184 ARG A O 1
ATOM 1448 N N . TYR A 1 185 ? 7.401 1.802 -15.502 1.00 83.25 185 TYR A N 1
ATOM 1449 C CA . TYR A 1 185 ? 8.047 1.696 -16.821 1.00 83.25 185 TYR A CA 1
ATOM 1450 C C . TYR A 1 185 ? 7.114 1.150 -17.912 1.00 83.25 185 TYR A C 1
ATOM 1452 O O . TYR A 1 185 ? 7.212 1.559 -19.065 1.00 83.25 185 TYR A O 1
ATOM 1460 N N . HIS A 1 186 ? 6.171 0.280 -17.545 1.00 82.69 186 HIS A N 1
ATOM 1461 C CA . HIS A 1 186 ? 5.170 -0.280 -18.456 1.00 82.69 186 HIS A CA 1
ATOM 1462 C C . HIS A 1 186 ? 4.171 0.754 -19.002 1.00 82.69 186 HIS A C 1
ATOM 1464 O O . HIS A 1 186 ? 3.545 0.504 -20.028 1.00 82.69 186 HIS A O 1
ATOM 1470 N N . MET A 1 187 ? 4.035 1.919 -18.357 1.00 84.88 187 MET A N 1
ATOM 1471 C CA . MET A 1 187 ? 3.182 3.016 -18.829 1.00 84.88 187 MET A CA 1
ATOM 1472 C C . MET A 1 187 ? 3.895 3.961 -19.805 1.00 84.88 187 MET A C 1
ATOM 1474 O O . MET A 1 187 ? 3.255 4.846 -20.371 1.00 84.88 187 MET A O 1
ATOM 1478 N N . VAL A 1 188 ? 5.210 3.816 -20.004 1.00 86.06 188 VAL A N 1
ATOM 1479 C CA . VAL A 1 188 ? 5.942 4.654 -20.960 1.00 86.06 188 VAL A CA 1
ATOM 1480 C C . VAL A 1 188 ? 5.512 4.272 -22.386 1.00 86.06 188 VAL A C 1
ATOM 1482 O O . VAL A 1 188 ? 5.518 3.081 -22.715 1.00 86.06 188 VAL A O 1
ATOM 1485 N N . PRO A 1 189 ? 5.162 5.237 -23.261 1.00 88.12 189 PRO A N 1
ATOM 1486 C CA . PRO A 1 189 ? 4.812 4.947 -24.648 1.00 88.12 189 PRO A CA 1
ATOM 1487 C C . PRO A 1 189 ? 5.885 4.123 -25.368 1.00 88.12 189 PRO A C 1
ATOM 1489 O O . PRO A 1 189 ? 7.089 4.300 -25.158 1.00 88.12 189 PRO A O 1
ATOM 1492 N N . ALA A 1 190 ? 5.456 3.222 -26.254 1.00 87.31 190 ALA A N 1
ATOM 1493 C CA . ALA A 1 190 ? 6.386 2.413 -27.035 1.00 87.31 190 ALA A CA 1
ATOM 1494 C C . ALA A 1 190 ? 7.319 3.312 -27.868 1.00 87.31 190 ALA A C 1
ATOM 1496 O O . ALA A 1 190 ? 6.864 4.238 -28.534 1.00 87.31 190 ALA A O 1
ATOM 1497 N N . GLY A 1 191 ? 8.625 3.041 -27.818 1.00 85.75 191 GLY A N 1
ATOM 1498 C CA . GLY A 1 191 ? 9.652 3.828 -28.512 1.00 85.75 191 GLY A CA 1
ATOM 1499 C C . GLY A 1 191 ? 10.159 5.059 -27.752 1.00 85.75 191 GLY A C 1
ATOM 1500 O O . GLY A 1 191 ? 11.174 5.618 -28.156 1.00 85.75 191 GLY A O 1
ATOM 1501 N N . ALA A 1 192 ? 9.519 5.455 -26.645 1.00 87.69 192 ALA A N 1
ATOM 1502 C CA . ALA A 1 192 ? 10.049 6.513 -25.787 1.00 87.69 192 ALA A CA 1
ATOM 1503 C C . ALA A 1 192 ? 11.165 6.016 -24.852 1.00 87.69 192 ALA A C 1
ATOM 1505 O O . ALA A 1 192 ? 12.040 6.793 -24.481 1.00 87.69 192 ALA A O 1
ATOM 1506 N N . LEU A 1 193 ? 11.174 4.725 -24.498 1.00 86.31 193 LEU A N 1
ATOM 1507 C CA . LEU A 1 193 ? 12.293 4.104 -23.787 1.00 86.31 193 LEU A CA 1
ATOM 1508 C C . LEU A 1 193 ? 13.407 3.694 -24.761 1.00 86.31 193 LEU A C 1
ATOM 1510 O O . LEU A 1 193 ? 13.103 3.146 -25.824 1.00 86.31 193 LEU A O 1
ATOM 1514 N N . PRO A 1 194 ?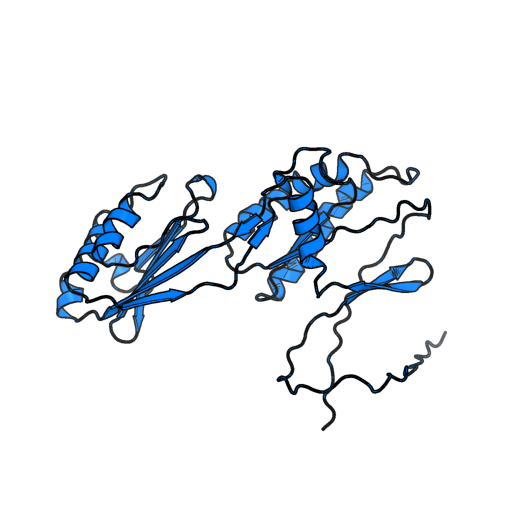 14.691 3.856 -24.387 1.00 86.19 194 PRO A N 1
ATOM 1515 C CA . PRO A 1 194 ? 15.799 3.246 -25.112 1.00 86.19 194 PRO A CA 1
ATOM 1516 C C . PRO A 1 194 ? 15.593 1.735 -25.252 1.00 86.19 194 PRO A C 1
ATOM 1518 O O . PRO A 1 194 ? 15.170 1.074 -24.302 1.00 86.19 194 PRO A O 1
ATOM 1521 N N . SER A 1 195 ? 15.933 1.159 -26.407 1.00 85.31 195 SER A N 1
ATOM 1522 C CA . SER A 1 195 ? 15.749 -0.280 -26.659 1.00 85.31 195 SER A CA 1
ATOM 1523 C C . SER A 1 195 ? 16.537 -1.178 -25.701 1.00 85.31 195 SER A C 1
ATOM 1525 O O . SER A 1 195 ? 16.162 -2.325 -25.491 1.00 85.31 195 SER A O 1
ATOM 1527 N N . ASN A 1 196 ? 17.599 -0.655 -25.090 1.00 82.44 196 ASN A N 1
ATOM 1528 C CA . ASN A 1 196 ? 18.428 -1.322 -24.087 1.00 82.44 196 ASN A CA 1
ATOM 1529 C C . ASN A 1 196 ? 17.994 -1.054 -22.631 1.00 82.44 196 ASN A C 1
ATOM 1531 O O . ASN A 1 196 ? 18.701 -1.443 -21.700 1.00 82.44 196 ASN A O 1
ATOM 1535 N N . CYS A 1 197 ? 16.855 -0.394 -22.408 1.00 84.00 197 CYS A N 1
ATOM 1536 C CA . CYS A 1 197 ? 16.346 -0.110 -21.071 1.00 84.00 197 CYS A CA 1
ATOM 1537 C C . CYS A 1 197 ? 15.580 -1.314 -20.500 1.00 84.00 197 CYS A C 1
ATOM 1539 O O . CYS A 1 197 ? 14.579 -1.753 -21.066 1.00 84.00 197 CYS A O 1
ATOM 1541 N N . ILE A 1 198 ? 16.037 -1.822 -19.353 1.00 83.62 198 ILE A N 1
ATOM 1542 C CA . ILE A 1 198 ? 15.374 -2.871 -18.572 1.00 83.62 198 ILE A CA 1
ATOM 1543 C C . ILE A 1 198 ? 15.372 -2.421 -17.108 1.00 83.62 198 ILE A C 1
ATOM 1545 O O . ILE A 1 198 ? 16.371 -1.924 -16.604 1.00 83.62 198 ILE A O 1
ATOM 1549 N N . ALA A 1 199 ? 14.273 -2.604 -16.384 1.00 81.88 199 ALA A N 1
ATOM 1550 C CA . ALA A 1 199 ? 14.214 -2.277 -14.960 1.00 81.88 199 ALA A CA 1
ATOM 1551 C C . ALA A 1 199 ? 13.751 -3.491 -14.158 1.00 81.88 199 ALA A C 1
ATOM 1553 O O . ALA A 1 199 ? 12.847 -4.210 -14.585 1.00 81.88 199 ALA A O 1
ATOM 1554 N N . ILE A 1 200 ? 14.378 -3.725 -12.998 1.00 77.25 200 ILE A N 1
ATOM 1555 C CA . ILE A 1 200 ? 14.057 -4.855 -12.119 1.00 77.25 200 ILE A CA 1
ATOM 1556 C C . ILE A 1 200 ? 13.820 -4.334 -10.701 1.00 77.25 200 ILE A C 1
ATOM 1558 O O . ILE A 1 200 ? 14.729 -3.917 -9.989 1.00 77.25 200 ILE A O 1
ATOM 1562 N N . GLN A 1 201 ? 12.583 -4.409 -10.230 1.00 69.69 201 GLN A N 1
ATOM 1563 C CA . GLN A 1 201 ? 12.236 -3.933 -8.895 1.00 69.69 201 GLN A CA 1
ATOM 1564 C C . GLN A 1 201 ? 12.607 -4.952 -7.812 1.00 69.69 201 GLN A C 1
ATOM 1566 O O . GLN A 1 201 ? 11.965 -5.991 -7.687 1.00 69.69 201 GLN A O 1
ATOM 1571 N N . LEU A 1 202 ? 13.602 -4.666 -6.971 1.00 69.81 202 LEU A N 1
ATOM 1572 C CA . LEU A 1 202 ? 14.132 -5.609 -5.980 1.00 69.81 202 LEU A CA 1
ATOM 1573 C C . LEU A 1 202 ? 13.791 -5.207 -4.546 1.00 69.81 202 LEU A C 1
ATOM 1575 O O . LEU A 1 202 ? 14.152 -4.139 -4.079 1.00 69.81 202 LEU A O 1
ATOM 1579 N N . ASN A 1 203 ? 13.149 -6.103 -3.797 1.00 63.25 203 ASN A N 1
ATOM 1580 C CA . ASN A 1 203 ? 12.894 -5.887 -2.375 1.00 63.25 203 ASN A CA 1
ATOM 1581 C C . ASN A 1 203 ? 14.089 -6.385 -1.532 1.00 63.25 203 ASN A C 1
ATOM 1583 O O . ASN A 1 203 ? 14.243 -7.600 -1.403 1.00 63.25 203 ASN A O 1
ATOM 1587 N N . PRO A 1 204 ? 14.923 -5.505 -0.941 1.00 57.88 204 PRO A N 1
ATOM 1588 C CA . PRO A 1 204 ? 16.067 -5.928 -0.138 1.00 57.88 204 PRO A CA 1
ATOM 1589 C C . PRO A 1 204 ? 15.672 -6.433 1.256 1.00 57.88 204 PRO A C 1
ATOM 1591 O O . PRO A 1 204 ? 16.470 -7.118 1.889 1.00 57.88 204 PRO A O 1
ATOM 1594 N N . ILE A 1 205 ? 14.469 -6.105 1.746 1.00 54.31 205 ILE A N 1
ATOM 1595 C CA . ILE A 1 205 ? 14.003 -6.485 3.091 1.00 54.31 205 ILE A CA 1
ATOM 1596 C C . ILE A 1 205 ? 13.675 -7.982 3.139 1.00 54.31 205 ILE A C 1
ATOM 1598 O O . ILE A 1 205 ? 13.890 -8.638 4.156 1.00 54.31 205 ILE A O 1
ATOM 1602 N N . HIS A 1 206 ? 13.222 -8.543 2.020 1.00 58.47 206 HIS A N 1
ATOM 1603 C CA . HIS A 1 206 ? 12.964 -9.970 1.876 1.00 58.47 206 HIS A CA 1
ATOM 1604 C C . HIS A 1 206 ? 13.973 -10.560 0.893 1.00 58.47 206 HIS A C 1
ATOM 1606 O O . HIS A 1 206 ? 13.702 -10.671 -0.302 1.00 58.47 206 HIS A O 1
ATOM 1612 N N . SER A 1 207 ? 15.147 -10.940 1.405 1.00 53.53 207 SER A N 1
ATOM 1613 C CA . SER A 1 207 ? 16.268 -11.513 0.638 1.00 53.53 207 SER A CA 1
ATOM 1614 C C . SER A 1 207 ? 15.840 -12.593 -0.368 1.00 53.53 207 SER A C 1
ATOM 1616 O O . SER A 1 207 ? 16.333 -12.616 -1.495 1.00 53.53 207 SER A O 1
ATOM 1618 N N . HIS A 1 208 ? 14.871 -13.436 -0.003 1.00 62.19 208 HIS A N 1
ATOM 1619 C CA . HIS A 1 208 ? 14.318 -14.472 -0.880 1.00 62.19 208 HIS A CA 1
ATOM 1620 C C . HIS A 1 208 ? 13.467 -13.912 -2.031 1.00 62.19 208 HIS A C 1
ATOM 1622 O O . HIS A 1 208 ? 13.549 -14.410 -3.150 1.00 62.19 208 HIS A O 1
ATOM 1628 N N . GLN A 1 209 ? 12.696 -12.843 -1.802 1.00 67.62 209 GLN A N 1
ATOM 1629 C CA . GLN A 1 209 ? 11.871 -12.230 -2.848 1.00 67.62 209 GLN A CA 1
ATOM 1630 C C . GLN A 1 209 ? 12.729 -11.520 -3.898 1.00 67.62 209 GLN A C 1
ATOM 1632 O O . GLN A 1 209 ? 12.417 -11.588 -5.083 1.00 67.62 209 GLN A O 1
ATOM 1637 N N . GLY A 1 210 ? 13.819 -10.860 -3.490 1.00 70.50 210 GLY A N 1
ATOM 1638 C CA . GLY A 1 210 ? 14.738 -10.208 -4.426 1.00 70.50 210 GLY A CA 1
ATOM 1639 C C . GLY A 1 210 ? 15.310 -11.190 -5.452 1.00 70.50 210 GLY A C 1
ATOM 1640 O O . GLY A 1 210 ? 15.248 -10.930 -6.651 1.00 70.50 210 GLY A O 1
ATOM 1641 N N . PHE A 1 211 ? 15.792 -12.349 -4.999 1.00 74.31 211 PHE A N 1
ATOM 1642 C CA . PHE A 1 211 ? 16.354 -13.363 -5.892 1.00 74.31 211 PHE A CA 1
ATOM 1643 C C . PHE A 1 211 ? 15.310 -13.946 -6.851 1.00 74.31 211 PHE A C 1
ATOM 1645 O O . PHE A 1 211 ? 15.552 -13.979 -8.057 1.00 74.31 211 PHE A O 1
ATOM 1652 N N . THR A 1 212 ? 14.127 -14.323 -6.350 1.00 74.31 212 THR A N 1
ATOM 1653 C CA . THR A 1 212 ? 13.039 -14.837 -7.198 1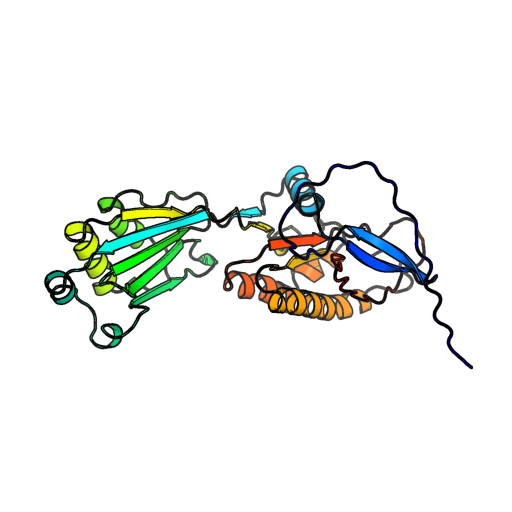.00 74.31 212 THR A CA 1
ATOM 1654 C C . THR A 1 212 ? 12.678 -13.849 -8.303 1.00 74.31 212 THR A C 1
ATOM 1656 O O . THR A 1 212 ? 12.520 -14.250 -9.452 1.00 74.31 212 THR A O 1
ATOM 1659 N N . LYS A 1 213 ? 12.626 -12.545 -8.001 1.00 76.25 213 LYS A N 1
ATOM 1660 C CA . LYS A 1 213 ? 12.367 -11.521 -9.020 1.00 76.25 213 LYS A CA 1
ATOM 1661 C C . LYS A 1 213 ? 13.465 -11.466 -10.076 1.00 76.25 213 LYS A C 1
ATOM 1663 O O . LYS A 1 213 ? 13.133 -11.422 -11.255 1.00 76.25 213 LYS A O 1
ATOM 1668 N N . ILE A 1 214 ? 14.743 -11.507 -9.690 1.00 80.94 214 ILE A N 1
ATOM 1669 C CA . ILE A 1 214 ? 15.852 -11.549 -10.662 1.00 80.94 214 ILE A CA 1
ATOM 1670 C C . ILE A 1 214 ? 15.701 -12.768 -11.574 1.00 80.94 214 ILE A C 1
ATOM 1672 O O . ILE A 1 214 ? 15.800 -12.629 -12.790 1.00 80.94 214 ILE A O 1
ATOM 1676 N N . VAL A 1 215 ? 15.419 -13.943 -11.006 1.00 80.50 215 VAL A N 1
ATOM 1677 C CA . VAL A 1 215 ? 15.255 -15.184 -11.775 1.00 80.50 215 VAL A CA 1
ATOM 1678 C C . VAL A 1 215 ? 14.076 -15.085 -12.741 1.00 80.50 215 VAL A C 1
ATOM 1680 O O . VAL A 1 215 ? 14.255 -15.351 -13.924 1.00 80.50 215 VAL A O 1
ATOM 1683 N N . LEU A 1 216 ? 12.904 -14.630 -12.289 1.00 81.12 216 LEU A N 1
ATOM 1684 C CA . LEU A 1 216 ? 11.723 -14.474 -13.146 1.00 81.12 216 LEU A CA 1
ATOM 1685 C C . LEU A 1 216 ? 11.946 -13.455 -14.273 1.00 81.12 216 LEU A C 1
ATOM 1687 O O . LEU A 1 216 ? 11.601 -13.724 -15.425 1.00 81.12 216 LEU A O 1
ATOM 1691 N N . ASN A 1 217 ? 12.578 -12.317 -13.969 1.00 81.81 217 ASN A N 1
ATOM 1692 C CA . ASN A 1 217 ? 12.930 -11.320 -14.982 1.00 81.81 217 ASN A CA 1
ATOM 1693 C C . ASN A 1 217 ? 13.954 -11.898 -15.978 1.00 81.81 217 ASN A C 1
ATOM 1695 O O . ASN A 1 217 ? 13.814 -11.692 -17.178 1.00 81.81 217 ASN A O 1
ATOM 1699 N N . SER A 1 218 ? 14.926 -12.694 -15.515 1.00 84.38 218 SER A N 1
ATOM 1700 C CA . SER A 1 218 ? 15.915 -13.360 -16.383 1.00 84.38 218 SER A CA 1
ATOM 1701 C C . SER A 1 218 ? 15.275 -14.408 -17.298 1.00 84.38 218 SER A C 1
ATOM 1703 O O . SER A 1 218 ? 15.576 -14.454 -18.490 1.00 84.38 218 SER A O 1
ATOM 1705 N N . ILE A 1 219 ? 14.362 -15.224 -16.757 1.00 84.38 219 ILE A N 1
ATOM 1706 C CA . ILE A 1 219 ? 13.590 -16.211 -17.522 1.00 84.38 219 ILE A CA 1
ATOM 1707 C C . ILE A 1 219 ? 12.751 -15.510 -18.587 1.00 84.38 219 ILE A C 1
ATOM 1709 O O . ILE A 1 219 ? 12.689 -15.999 -19.706 1.00 84.38 219 ILE A O 1
ATOM 1713 N N . THR A 1 220 ? 12.153 -14.359 -18.270 1.00 84.75 220 THR A N 1
ATOM 1714 C CA . THR A 1 220 ? 11.335 -13.605 -19.232 1.00 84.75 220 THR A CA 1
ATOM 1715 C C . THR A 1 220 ? 12.183 -12.887 -20.285 1.00 84.75 220 THR A C 1
ATOM 171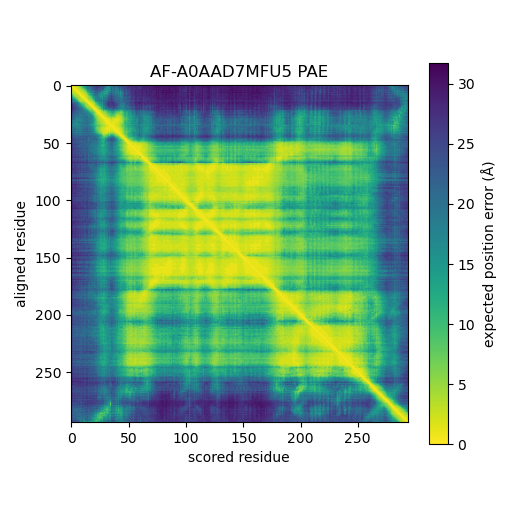7 O O . THR A 1 220 ? 11.802 -12.802 -21.452 1.00 84.75 220 THR A O 1
ATOM 1720 N N . LEU A 1 221 ? 13.367 -12.409 -19.899 1.00 88.31 221 LEU A N 1
ATOM 1721 C CA . LEU A 1 221 ? 14.303 -11.745 -20.800 1.00 88.31 221 LEU A CA 1
ATOM 1722 C C . LEU A 1 221 ? 14.889 -12.710 -21.844 1.00 88.31 221 LEU A C 1
ATOM 1724 O O . LEU A 1 221 ? 15.093 -12.317 -22.990 1.00 88.31 221 LEU A O 1
ATOM 1728 N N . ASN A 1 222 ? 15.143 -13.968 -21.473 1.00 89.31 222 ASN A N 1
ATOM 1729 C CA . ASN A 1 222 ? 15.810 -14.941 -22.343 1.00 89.31 222 ASN A CA 1
ATOM 1730 C C . ASN A 1 222 ? 15.058 -15.213 -23.670 1.00 89.31 222 ASN A C 1
ATOM 1732 O O . ASN A 1 222 ? 15.676 -15.073 -24.726 1.00 89.31 222 ASN A O 1
ATOM 1736 N N . PRO A 1 223 ? 13.743 -15.517 -23.688 1.00 90.06 223 PRO A N 1
ATOM 1737 C CA . PRO A 1 223 ? 12.974 -15.630 -24.925 1.00 90.06 223 PRO A CA 1
ATOM 1738 C C . PRO A 1 223 ? 13.026 -14.367 -25.784 1.00 90.06 223 PRO A C 1
ATOM 1740 O O . PRO A 1 223 ? 13.181 -14.475 -26.995 1.00 90.06 223 PRO A O 1
ATOM 1743 N N . LEU A 1 224 ? 12.946 -13.174 -25.180 1.00 89.69 224 LEU A N 1
ATOM 1744 C CA . LEU A 1 224 ? 12.999 -11.910 -25.921 1.00 89.69 224 LEU A CA 1
ATOM 1745 C C . LEU A 1 224 ? 14.358 -11.703 -26.593 1.00 89.69 224 LEU A C 1
ATOM 1747 O O . LEU A 1 224 ? 14.400 -11.339 -27.768 1.00 89.69 224 LEU A O 1
ATOM 1751 N N . LEU A 1 225 ? 15.453 -11.994 -25.887 1.00 89.44 225 LEU A N 1
ATOM 1752 C CA . LEU A 1 225 ? 16.803 -11.947 -26.455 1.00 89.44 225 LEU A CA 1
ATOM 1753 C C . LEU A 1 225 ? 16.982 -12.951 -27.598 1.00 89.44 225 LEU A C 1
ATOM 1755 O O . LEU A 1 225 ? 17.598 -12.609 -28.599 1.00 89.44 225 LEU A O 1
ATOM 1759 N N . ASN A 1 226 ? 16.383 -14.141 -27.505 1.00 89.38 226 ASN A N 1
ATOM 1760 C CA . ASN A 1 226 ? 16.431 -15.138 -28.581 1.00 89.38 226 ASN A CA 1
ATOM 1761 C C . ASN A 1 226 ? 15.636 -14.732 -29.836 1.00 89.38 226 ASN A C 1
ATOM 1763 O O . ASN A 1 226 ? 15.810 -15.351 -30.881 1.00 89.38 226 ASN A O 1
ATOM 1767 N N . THR A 1 227 ? 14.784 -13.700 -29.763 1.00 89.25 227 THR A N 1
ATOM 1768 C CA . THR A 1 227 ? 14.132 -13.123 -30.957 1.00 89.25 227 THR A CA 1
ATOM 1769 C C . THR A 1 227 ? 14.977 -12.066 -31.667 1.00 89.25 227 THR A C 1
ATOM 1771 O O . THR A 1 227 ? 14.593 -11.601 -32.738 1.00 89.25 227 THR A O 1
ATOM 1774 N N . VAL A 1 228 ? 16.098 -11.649 -31.073 1.00 89.88 228 VAL A N 1
ATOM 1775 C CA . VAL A 1 228 ? 17.012 -10.679 -31.679 1.00 89.88 228 VAL A CA 1
ATOM 1776 C C . VAL A 1 228 ? 17.897 -11.410 -32.683 1.00 89.88 228 VAL A C 1
ATOM 1778 O O . VAL A 1 228 ? 18.473 -12.446 -32.359 1.00 89.88 228 VAL A O 1
ATOM 1781 N N . ASP A 1 229 ? 18.017 -10.867 -33.896 1.00 88.81 229 ASP A N 1
ATOM 1782 C CA . ASP A 1 229 ? 18.939 -11.405 -34.895 1.00 88.81 229 ASP A CA 1
ATOM 1783 C C . ASP A 1 229 ? 20.375 -11.350 -34.344 1.00 88.81 229 ASP A C 1
ATOM 1785 O O . ASP A 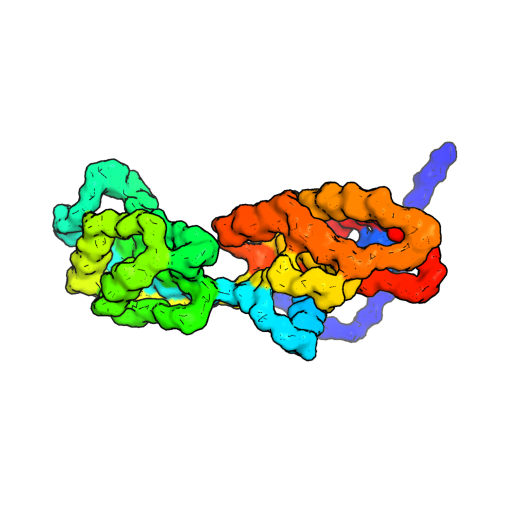1 229 ? 20.878 -10.252 -34.096 1.00 88.81 229 ASP A O 1
ATOM 1789 N N . PRO A 1 230 ? 21.066 -12.492 -34.175 1.00 84.06 230 PRO A N 1
ATOM 1790 C CA . PRO A 1 230 ? 22.434 -12.513 -33.663 1.00 84.06 230 PRO A CA 1
ATOM 1791 C C . PRO A 1 230 ? 23.439 -11.801 -34.582 1.00 84.06 230 PRO A C 1
ATOM 1793 O O . PRO A 1 230 ? 24.558 -11.527 -34.152 1.00 84.06 230 PRO A O 1
ATOM 1796 N N . ARG A 1 231 ? 23.077 -11.519 -35.843 1.00 89.06 231 ARG A N 1
ATOM 1797 C CA . ARG A 1 231 ? 23.888 -10.729 -36.785 1.00 89.06 231 ARG A CA 1
ATOM 1798 C C . ARG A 1 231 ? 23.660 -9.227 -36.639 1.00 89.06 231 ARG A C 1
ATOM 1800 O O . ARG A 1 231 ? 24.483 -8.440 -37.103 1.00 89.06 231 ARG A O 1
ATOM 1807 N N . SER A 1 232 ? 22.556 -8.823 -36.014 1.00 85.94 232 SER A N 1
ATOM 1808 C CA . SER A 1 232 ? 22.286 -7.426 -35.711 1.00 85.94 232 SER A CA 1
ATOM 1809 C C . SER A 1 232 ? 23.083 -7.013 -34.478 1.00 85.94 232 SER A C 1
ATOM 1811 O O . SER A 1 232 ? 22.874 -7.528 -33.384 1.00 85.94 232 SER A O 1
ATOM 1813 N N . ASN A 1 233 ? 23.941 -6.004 -34.625 1.00 82.12 233 ASN A N 1
ATOM 1814 C CA . ASN A 1 233 ? 24.604 -5.367 -33.481 1.00 82.12 233 ASN A CA 1
ATOM 1815 C C . ASN A 1 233 ? 23.644 -4.498 -32.643 1.00 82.12 233 ASN A C 1
ATOM 1817 O O . ASN A 1 233 ? 24.058 -3.909 -31.648 1.00 82.12 233 ASN A O 1
ATOM 1821 N N . ASN A 1 234 ? 22.371 -4.396 -33.042 1.00 86.12 234 ASN A N 1
ATOM 1822 C CA . ASN A 1 234 ? 21.382 -3.525 -32.421 1.00 86.12 234 ASN A CA 1
ATOM 1823 C C . ASN A 1 234 ? 20.169 -4.317 -31.926 1.00 86.12 234 ASN A C 1
ATOM 1825 O O . ASN A 1 234 ? 19.625 -5.163 -32.642 1.00 86.12 234 ASN A O 1
ATOM 1829 N N . LEU A 1 235 ? 19.692 -3.970 -30.728 1.00 88.44 235 LEU A N 1
ATOM 1830 C CA . LEU A 1 235 ? 18.381 -4.405 -30.255 1.00 88.44 235 LEU A CA 1
ATOM 1831 C C . LEU A 1 235 ? 17.260 -3.744 -31.078 1.00 88.44 235 LEU A C 1
ATOM 1833 O O . LEU A 1 235 ? 17.384 -2.565 -31.434 1.00 88.44 235 LEU A O 1
ATOM 1837 N N . PRO A 1 236 ? 16.139 -4.449 -31.324 1.00 90.38 236 PRO A N 1
ATOM 1838 C CA . PRO A 1 236 ? 14.939 -3.857 -31.906 1.00 90.38 236 PRO A CA 1
ATOM 1839 C C . PRO A 1 236 ? 14.502 -2.603 -31.141 1.00 90.38 236 PRO A C 1
ATOM 1841 O O . PRO A 1 236 ? 14.557 -2.570 -29.911 1.00 90.38 236 PRO A O 1
ATOM 1844 N N . ARG A 1 237 ? 14.042 -1.563 -31.849 1.00 89.06 237 ARG A N 1
ATOM 1845 C CA . ARG A 1 237 ? 13.621 -0.289 -31.225 1.00 89.06 237 ARG A CA 1
ATOM 1846 C C . ARG A 1 237 ? 12.499 -0.463 -30.194 1.00 89.06 237 ARG A C 1
ATOM 1848 O O . ARG A 1 237 ? 12.382 0.334 -29.274 1.00 89.06 237 ARG A O 1
ATOM 1855 N N . ASP A 1 238 ? 11.699 -1.511 -30.338 1.00 90.56 238 ASP A N 1
ATOM 1856 C CA . ASP A 1 238 ? 10.579 -1.862 -29.471 1.00 90.56 238 ASP A CA 1
ATOM 1857 C C . ASP A 1 238 ? 10.939 -2.892 -28.383 1.00 90.56 238 ASP A C 1
ATOM 1859 O O . ASP A 1 238 ? 10.060 -3.309 -27.632 1.00 90.56 238 ASP A O 1
ATOM 1863 N N . PHE A 1 239 ? 12.210 -3.296 -28.259 1.00 91.31 239 PHE A N 1
ATOM 1864 C CA . PHE A 1 239 ? 12.639 -4.350 -27.333 1.00 91.31 239 PHE A CA 1
ATOM 1865 C C . PHE A 1 239 ? 12.222 -4.072 -25.882 1.00 91.31 239 PHE A C 1
ATOM 1867 O O . PHE A 1 239 ? 11.587 -4.915 -25.248 1.00 91.31 239 PHE A O 1
ATOM 1874 N N . ALA A 1 240 ? 12.507 -2.869 -25.373 1.00 88.56 240 ALA A N 1
ATOM 1875 C CA . ALA A 1 240 ? 12.111 -2.463 -24.024 1.00 88.56 240 ALA A CA 1
ATOM 1876 C C . ALA A 1 240 ? 10.582 -2.477 -23.852 1.00 88.56 240 ALA A C 1
ATOM 1878 O O . ALA A 1 240 ? 10.067 -2.996 -22.865 1.00 88.56 240 ALA A O 1
ATOM 1879 N N . ALA A 1 241 ? 9.836 -1.983 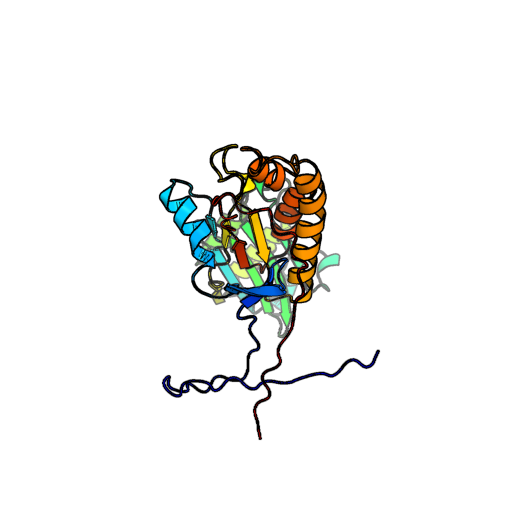-24.844 1.00 88.88 241 ALA A N 1
ATOM 1880 C CA . ALA A 1 241 ? 8.375 -1.998 -24.803 1.00 88.88 241 ALA A CA 1
ATOM 1881 C C . ALA A 1 241 ? 7.820 -3.433 -24.767 1.00 88.88 241 ALA A C 1
ATOM 1883 O O . ALA A 1 241 ? 6.898 -3.712 -24.004 1.00 88.88 241 ALA A O 1
ATOM 1884 N N . ARG A 1 242 ? 8.402 -4.360 -25.538 1.00 90.06 242 ARG A N 1
ATOM 1885 C CA . ARG A 1 242 ? 8.043 -5.788 -25.520 1.00 90.06 242 ARG A CA 1
ATOM 1886 C C . ARG A 1 242 ? 8.368 -6.450 -24.183 1.00 90.06 242 ARG A C 1
ATOM 1888 O O . ARG A 1 242 ? 7.599 -7.289 -23.728 1.00 90.06 242 ARG A O 1
ATOM 1895 N N . TYR A 1 243 ? 9.470 -6.057 -23.547 1.00 90.00 243 TYR A N 1
ATOM 1896 C CA . TYR A 1 243 ? 9.827 -6.519 -22.208 1.00 90.00 243 TYR A CA 1
ATOM 1897 C C . TYR A 1 243 ? 8.798 -6.084 -21.159 1.00 90.00 243 TYR A C 1
ATOM 1899 O O . TYR A 1 243 ? 8.269 -6.927 -20.438 1.00 90.00 243 TYR A O 1
ATOM 1907 N N . PHE A 1 244 ? 8.467 -4.791 -21.106 1.00 87.00 244 PHE A N 1
ATOM 1908 C CA . PHE A 1 244 ? 7.539 -4.260 -20.102 1.00 87.00 244 PHE A CA 1
ATOM 1909 C C . PHE A 1 244 ? 6.065 -4.601 -20.360 1.00 87.00 244 PHE A C 1
ATOM 1911 O O . PHE A 1 244 ? 5.269 -4.488 -19.437 1.00 87.00 244 PHE A O 1
ATOM 1918 N N . LYS A 1 245 ? 5.702 -5.019 -21.580 1.00 86.69 245 LYS A N 1
ATOM 1919 C CA . LYS A 1 245 ? 4.355 -5.506 -21.931 1.00 86.69 245 LYS A CA 1
ATOM 1920 C C . LYS A 1 245 ? 4.190 -7.020 -21.795 1.00 86.69 245 LYS A C 1
ATOM 1922 O O . LYS A 1 245 ? 3.118 -7.530 -22.090 1.00 86.69 245 LYS A O 1
ATOM 1927 N N . ASN A 1 246 ? 5.238 -7.755 -21.429 1.00 84.38 246 ASN A N 1
ATOM 1928 C CA . ASN A 1 246 ? 5.127 -9.198 -21.268 1.00 84.38 246 ASN A CA 1
ATOM 1929 C C . ASN A 1 246 ? 4.242 -9.515 -20.055 1.00 84.38 246 ASN A C 1
ATOM 1931 O O . ASN A 1 246 ? 4.572 -9.084 -18.956 1.00 84.38 246 ASN A O 1
ATOM 1935 N N . ASP A 1 247 ? 3.186 -10.311 -20.233 1.00 75.50 247 ASP A N 1
ATOM 1936 C CA . ASP A 1 247 ? 2.216 -10.628 -19.173 1.00 75.50 247 ASP A CA 1
ATOM 1937 C C . ASP A 1 247 ? 2.858 -11.170 -17.890 1.00 75.50 247 ASP A C 1
ATOM 1939 O O . ASP A 1 247 ? 2.364 -10.911 -16.799 1.00 75.50 247 ASP A O 1
ATOM 1943 N N . VAL A 1 248 ? 3.986 -11.885 -17.981 1.00 74.88 248 VAL A N 1
ATOM 1944 C CA . VAL A 1 248 ? 4.723 -12.364 -16.801 1.00 74.88 248 VAL A CA 1
ATOM 1945 C C . VAL A 1 248 ? 5.403 -11.205 -16.084 1.00 74.88 248 VAL A C 1
ATOM 1947 O O . VAL A 1 248 ? 5.347 -11.130 -14.862 1.00 74.88 248 VAL A O 1
ATOM 1950 N N . VAL A 1 249 ? 6.036 -10.294 -16.824 1.00 72.06 249 VAL A N 1
ATOM 1951 C CA . VAL A 1 249 ? 6.671 -9.095 -16.262 1.00 72.06 249 VAL A CA 1
ATOM 1952 C C . VAL A 1 249 ? 5.609 -8.167 -15.688 1.00 72.06 249 VAL A C 1
ATOM 1954 O O . VAL A 1 249 ? 5.739 -7.763 -14.537 1.00 72.06 249 VAL A O 1
ATOM 1957 N N . THR A 1 250 ? 4.533 -7.903 -16.425 1.00 70.50 250 THR A N 1
ATOM 1958 C CA . THR A 1 250 ? 3.390 -7.107 -15.972 1.00 70.50 250 THR A CA 1
ATOM 1959 C C . THR A 1 250 ? 2.755 -7.724 -14.733 1.00 70.50 250 THR A C 1
ATOM 1961 O O . THR A 1 250 ? 2.661 -7.046 -13.719 1.00 70.50 250 THR A O 1
ATOM 1964 N N . ALA A 1 251 ? 2.460 -9.028 -14.726 1.00 69.88 251 ALA A N 1
ATOM 1965 C CA . ALA A 1 251 ? 1.931 -9.706 -13.545 1.00 69.88 251 ALA A CA 1
ATOM 1966 C C . ALA A 1 251 ? 2.926 -9.724 -12.379 1.00 69.88 251 ALA A C 1
ATOM 1968 O O . ALA A 1 251 ? 2.509 -9.687 -11.227 1.00 69.88 251 ALA A O 1
ATOM 1969 N N . VAL A 1 252 ? 4.237 -9.789 -12.634 1.00 68.00 252 VAL A N 1
ATOM 1970 C CA . VAL A 1 252 ? 5.264 -9.633 -11.596 1.00 68.00 252 VAL A CA 1
ATOM 1971 C C . VAL A 1 252 ? 5.246 -8.208 -11.055 1.00 68.00 252 VAL A C 1
ATOM 1973 O O . VAL A 1 252 ? 5.329 -8.059 -9.847 1.00 68.00 252 VAL A O 1
ATOM 1976 N N . PHE A 1 253 ? 5.099 -7.171 -11.878 1.00 65.69 253 PHE A N 1
ATOM 1977 C CA . PHE A 1 253 ? 4.949 -5.799 -11.392 1.00 65.69 253 PHE A CA 1
ATOM 1978 C C . PHE A 1 253 ? 3.640 -5.638 -10.596 1.00 65.69 253 PHE A C 1
ATOM 1980 O O . PHE A 1 253 ? 3.700 -5.269 -9.427 1.00 65.69 253 PHE A O 1
ATOM 1987 N N . GLU A 1 254 ? 2.497 -6.044 -11.147 1.00 65.62 254 GLU A N 1
ATOM 1988 C CA . GLU A 1 254 ? 1.157 -5.891 -10.559 1.00 65.62 254 GLU A CA 1
ATOM 1989 C C . GLU A 1 254 ? 0.919 -6.770 -9.318 1.00 65.62 254 GLU A C 1
ATOM 1991 O O . GLU A 1 254 ? 0.490 -6.278 -8.276 1.00 65.62 254 GLU A O 1
ATOM 1996 N N . LYS A 1 255 ? 1.241 -8.074 -9.348 1.00 59.94 255 LYS A N 1
ATOM 1997 C CA . LYS A 1 255 ? 1.048 -8.958 -8.174 1.00 59.94 255 LYS A CA 1
ATOM 1998 C C . LYS A 1 255 ? 1.982 -8.607 -7.019 1.00 59.94 255 LYS A C 1
ATOM 2000 O O . LYS A 1 255 ? 1.688 -8.928 -5.868 1.00 59.94 255 LYS A O 1
ATOM 2005 N N . ILE A 1 256 ? 3.112 -7.963 -7.302 1.00 54.25 256 ILE A N 1
ATOM 2006 C CA . ILE A 1 256 ? 4.065 -7.519 -6.280 1.00 54.25 256 ILE A CA 1
ATOM 2007 C C . ILE A 1 256 ? 3.667 -6.166 -5.691 1.00 54.25 256 ILE A C 1
ATOM 2009 O O . ILE A 1 256 ? 4.042 -5.908 -4.548 1.00 54.25 256 ILE A O 1
ATOM 2013 N N . GLU A 1 257 ? 2.855 -5.353 -6.372 1.00 51.47 257 GLU A N 1
ATOM 2014 C CA . GLU A 1 257 ? 2.206 -4.194 -5.738 1.00 51.47 257 GLU A CA 1
ATOM 2015 C C . GLU A 1 257 ? 1.339 -4.622 -4.536 1.00 51.47 257 GLU A C 1
ATOM 2017 O O . GLU A 1 257 ? 1.264 -3.904 -3.538 1.00 51.47 257 GLU A O 1
ATOM 2022 N N . GLY A 1 258 ? 0.802 -5.850 -4.544 1.00 48.31 258 GLY A N 1
ATOM 2023 C CA . GLY A 1 258 ? 0.146 -6.450 -3.375 1.00 48.31 258 GLY A CA 1
ATOM 2024 C C . GLY A 1 258 ? 1.091 -6.753 -2.196 1.00 48.31 258 GLY A C 1
ATOM 2025 O O . GLY A 1 258 ? 0.683 -6.674 -1.035 1.00 48.31 258 GLY A O 1
ATOM 2026 N N . PHE A 1 259 ? 2.372 -7.045 -2.457 1.00 44.12 259 PHE A N 1
ATOM 2027 C CA . PHE A 1 259 ? 3.381 -7.333 -1.430 1.00 44.12 259 PHE A CA 1
ATOM 2028 C C . PHE A 1 259 ? 4.178 -6.073 -1.069 1.00 44.12 259 PHE A C 1
ATOM 2030 O O . PHE A 1 259 ? 5.274 -5.794 -1.568 1.00 44.12 259 PHE A O 1
ATOM 2037 N N . ARG A 1 260 ? 3.604 -5.320 -0.130 1.00 53.00 260 ARG A N 1
ATOM 2038 C CA . ARG A 1 260 ? 4.153 -4.085 0.441 1.00 53.00 260 ARG A CA 1
ATOM 2039 C C . ARG A 1 260 ? 5.536 -4.328 1.050 1.00 53.00 260 ARG A C 1
ATOM 2041 O O . ARG A 1 260 ? 5.635 -5.092 2.009 1.00 53.00 260 ARG A O 1
ATOM 2048 N N . LYS A 1 261 ? 6.559 -3.653 0.496 1.00 45.47 261 LYS A N 1
ATOM 2049 C CA . LYS A 1 261 ? 7.924 -3.367 1.020 1.00 45.47 261 LYS A CA 1
ATOM 2050 C C . LYS A 1 261 ? 9.041 -3.375 -0.035 1.00 45.47 261 LYS A C 1
ATOM 2052 O O . LYS A 1 261 ? 10.161 -3.727 0.297 1.00 45.47 261 LYS A O 1
ATOM 2057 N N . SER A 1 262 ? 8.821 -3.028 -1.303 1.00 40.94 262 SER A N 1
ATOM 2058 C CA . SER A 1 262 ? 9.890 -3.150 -2.316 1.00 40.94 262 SER A CA 1
ATOM 2059 C C . SER A 1 262 ? 10.681 -1.858 -2.565 1.00 40.94 262 SER A C 1
ATOM 2061 O O . SER A 1 262 ? 10.146 -0.756 -2.505 1.00 40.94 262 SER A O 1
ATOM 2063 N N . VAL A 1 263 ? 11.977 -2.007 -2.854 1.00 42.69 263 VAL A N 1
ATOM 2064 C CA . VAL A 1 263 ? 12.826 -0.964 -3.448 1.00 42.69 263 VAL A CA 1
ATOM 2065 C C . VAL A 1 263 ? 12.860 -1.225 -4.956 1.00 42.69 263 VAL A C 1
ATOM 2067 O O . VAL A 1 263 ? 12.725 -2.364 -5.401 1.00 42.69 263 VAL A O 1
ATOM 2070 N N . THR A 1 264 ? 13.003 -0.189 -5.774 1.00 43.19 264 THR A N 1
ATOM 2071 C CA . THR A 1 264 ? 13.202 -0.370 -7.218 1.00 43.19 264 THR A CA 1
ATOM 2072 C C . THR A 1 264 ? 14.687 -0.242 -7.523 1.00 43.19 264 THR A C 1
ATOM 2074 O O . THR A 1 264 ? 15.313 0.735 -7.115 1.00 43.19 264 THR A O 1
ATOM 2077 N N . LEU A 1 265 ? 15.274 -1.256 -8.167 1.00 41.25 265 LEU A N 1
ATOM 2078 C CA . LEU A 1 265 ? 16.648 -1.196 -8.654 1.00 41.25 265 LEU A CA 1
ATOM 2079 C C . LEU A 1 265 ? 16.598 -1.022 -10.175 1.00 41.25 265 LEU A C 1
ATOM 2081 O O . LEU A 1 265 ? 16.386 -1.961 -10.936 1.00 41.25 265 LEU A O 1
ATOM 2085 N N . ASP A 1 266 ? 16.784 0.216 -10.613 1.00 44.31 266 ASP A N 1
ATOM 2086 C CA . ASP A 1 266 ? 16.814 0.533 -12.035 1.00 44.31 266 ASP A CA 1
ATOM 2087 C C . ASP A 1 266 ? 18.165 0.145 -12.638 1.00 44.31 266 ASP A C 1
ATOM 2089 O O . ASP A 1 266 ? 19.219 0.548 -12.135 1.00 44.31 266 ASP A O 1
ATOM 2093 N N . PHE A 1 267 ? 18.134 -0.620 -13.731 1.00 44.62 267 PHE A N 1
ATOM 2094 C CA . PHE A 1 267 ? 19.316 -0.977 -14.509 1.00 44.62 267 PHE A CA 1
ATOM 2095 C C . PHE A 1 267 ? 19.154 -0.495 -15.949 1.00 44.62 267 PHE A C 1
ATOM 2097 O O . PHE A 1 267 ? 18.944 -1.288 -16.860 1.00 44.62 267 PHE A O 1
ATOM 2104 N N . CYS A 1 268 ? 19.343 0.799 -16.205 1.00 38.84 268 CYS A N 1
ATOM 2105 C CA . CYS A 1 268 ? 19.684 1.198 -17.568 1.00 38.84 268 CYS A CA 1
ATOM 2106 C C . CYS A 1 268 ? 21.064 0.616 -17.873 1.00 38.84 268 CYS A C 1
ATOM 2108 O O . CYS A 1 268 ? 22.078 1.195 -17.489 1.00 38.84 268 CYS A O 1
ATOM 2110 N N . LEU A 1 269 ? 21.107 -0.566 -18.490 1.00 39.81 269 LEU A N 1
ATOM 2111 C CA . LEU A 1 269 ? 22.336 -1.098 -19.047 1.00 39.81 269 LEU A CA 1
ATOM 2112 C C . LEU A 1 269 ? 22.675 -0.199 -20.236 1.00 39.81 269 LEU A C 1
ATOM 2114 O O . LEU A 1 269 ? 21.934 -0.216 -21.221 1.00 39.81 269 LEU A O 1
ATOM 2118 N N . PRO A 1 270 ? 23.777 0.571 -20.207 1.00 35.66 270 PRO A N 1
ATOM 2119 C CA . PRO A 1 270 ? 24.365 1.003 -21.454 1.00 35.66 270 PRO A CA 1
ATOM 2120 C C . PRO A 1 270 ? 24.867 -0.277 -22.124 1.00 35.66 270 PRO A C 1
ATOM 2122 O O . PRO A 1 270 ? 25.981 -0.733 -21.873 1.00 35.66 270 PRO A O 1
ATOM 2125 N N . LEU A 1 271 ? 24.017 -0.926 -22.923 1.00 40.47 271 LEU A N 1
ATOM 2126 C CA . LEU A 1 271 ? 24.523 -1.833 -23.941 1.00 40.47 271 LEU A CA 1
ATOM 2127 C C . LEU A 1 271 ? 25.347 -0.939 -24.857 1.00 40.47 271 LEU A C 1
ATOM 2129 O O . LEU A 1 271 ? 24.788 -0.103 -25.564 1.00 40.47 271 LEU A O 1
ATOM 2133 N N . LEU A 1 272 ? 26.666 -1.024 -24.681 1.00 34.78 272 LEU A N 1
ATOM 2134 C CA . LEU A 1 272 ? 27.668 -0.260 -25.402 1.00 34.78 272 LEU A CA 1
ATOM 2135 C C . LEU A 1 272 ? 27.326 -0.338 -26.891 1.00 34.78 272 LEU A C 1
ATOM 2137 O O . LEU A 1 272 ? 27.372 -1.402 -27.496 1.00 34.78 272 LEU A O 1
ATOM 2141 N N . THR A 1 273 ? 26.928 0.792 -27.466 1.00 38.03 273 THR A N 1
ATOM 2142 C CA . THR A 1 273 ? 26.621 0.941 -28.894 1.00 38.03 273 THR A CA 1
ATOM 2143 C C . THR A 1 273 ? 27.899 1.048 -29.732 1.00 38.03 273 THR A C 1
ATOM 2145 O O . THR A 1 273 ? 27.854 1.490 -30.875 1.00 38.03 273 THR A O 1
ATOM 2148 N N . ASP A 1 274 ? 29.054 0.676 -29.177 1.00 36.66 274 ASP A N 1
ATOM 2149 C CA . ASP A 1 274 ? 30.369 0.813 -29.800 1.00 36.66 274 ASP A CA 1
ATOM 2150 C C . ASP A 1 274 ? 30.733 -0.383 -30.690 1.00 36.66 274 ASP A C 1
ATOM 2152 O O . ASP A 1 274 ? 31.888 -0.780 -30.748 1.00 36.66 274 ASP A O 1
ATOM 2156 N N . GLY A 1 275 ? 29.760 -0.986 -31.384 1.00 37.41 275 GLY A N 1
ATOM 2157 C CA . GLY A 1 275 ? 30.009 -1.991 -32.429 1.00 37.41 275 GLY A CA 1
ATOM 2158 C C . GLY A 1 275 ? 30.826 -3.223 -32.007 1.00 37.41 275 GLY A C 1
ATOM 2159 O O . GLY A 1 275 ? 31.232 -4.001 -32.871 1.00 37.41 275 GLY A O 1
ATOM 2160 N N . SER A 1 276 ? 31.082 -3.415 -30.711 1.00 35.31 276 SER A N 1
ATOM 2161 C CA . SER A 1 276 ? 31.829 -4.552 -30.195 1.00 35.31 276 SER A CA 1
ATOM 2162 C C . SER A 1 276 ? 30.887 -5.752 -30.002 1.00 35.31 276 SER A C 1
ATOM 2164 O O . SER A 1 276 ? 29.738 -5.581 -29.587 1.00 35.31 276 SER A O 1
ATOM 2166 N N . PRO A 1 277 ? 31.318 -6.982 -30.347 1.00 30.73 277 PRO A N 1
ATOM 2167 C CA . PRO A 1 277 ? 30.435 -8.143 -30.390 1.00 30.73 277 PRO A CA 1
ATOM 2168 C C . PRO A 1 277 ? 29.774 -8.408 -29.032 1.00 30.73 277 PRO A C 1
ATOM 2170 O O . PRO A 1 277 ? 30.433 -8.450 -27.987 1.00 30.73 277 PRO A O 1
ATOM 2173 N N . THR A 1 278 ? 28.457 -8.618 -29.072 1.00 36.28 278 THR A N 1
ATOM 2174 C CA . THR A 1 278 ? 27.573 -8.856 -27.926 1.00 36.28 278 THR A CA 1
ATOM 2175 C C . THR A 1 278 ? 28.161 -9.861 -26.937 1.00 36.28 278 THR A C 1
ATOM 2177 O O . THR A 1 278 ? 28.448 -11.017 -27.257 1.00 36.28 278 THR A O 1
ATOM 2180 N N . THR A 1 279 ? 28.337 -9.398 -25.700 1.00 35.22 279 THR A N 1
ATOM 2181 C CA . THR A 1 279 ? 28.874 -10.178 -24.585 1.00 35.22 279 THR A CA 1
ATOM 2182 C C . THR A 1 279 ? 27.778 -11.072 -24.005 1.00 35.22 279 THR A C 1
ATOM 2184 O O . THR A 1 279 ? 26.909 -10.599 -23.278 1.00 35.22 279 THR A O 1
ATOM 2187 N N . THR A 1 280 ? 27.826 -12.378 -24.268 1.00 29.58 280 THR A N 1
ATOM 2188 C CA . THR A 1 280 ? 27.077 -13.365 -23.476 1.00 29.58 280 THR A CA 1
ATOM 2189 C C . THR A 1 280 ? 27.801 -13.548 -22.140 1.00 29.58 280 THR A C 1
ATOM 2191 O O . THR A 1 280 ? 28.806 -14.253 -22.058 1.00 29.58 280 THR A O 1
ATOM 2194 N N . GLY A 1 281 ? 27.350 -12.844 -21.102 1.00 27.64 281 GLY A N 1
ATOM 2195 C CA . GLY A 1 281 ? 27.889 -12.960 -19.747 1.00 27.64 281 GLY A CA 1
ATOM 2196 C C . GLY A 1 281 ? 27.115 -13.988 -18.925 1.00 27.64 281 GLY A C 1
ATOM 2197 O O . GLY A 1 281 ? 25.891 -13.929 -18.847 1.00 27.64 281 GLY A O 1
ATOM 2198 N N . ILE A 1 282 ? 27.822 -14.908 -18.270 1.00 26.48 282 ILE A N 1
ATOM 2199 C CA . ILE A 1 282 ? 27.249 -15.749 -17.212 1.00 26.48 282 ILE A CA 1
ATOM 2200 C C . ILE A 1 282 ? 27.191 -14.902 -15.935 1.00 26.48 282 ILE A C 1
ATOM 2202 O O . ILE A 1 282 ? 28.219 -14.427 -15.444 1.00 26.48 282 ILE A O 1
ATOM 2206 N N . LEU A 1 283 ? 25.987 -14.693 -15.397 1.00 29.75 283 LEU A N 1
ATOM 2207 C CA . LEU A 1 283 ? 25.778 -13.973 -14.141 1.00 29.75 283 LEU A CA 1
ATOM 2208 C C . LEU A 1 283 ? 26.186 -14.873 -12.963 1.00 29.75 283 LEU A C 1
ATOM 2210 O O . LEU A 1 283 ? 25.401 -15.693 -12.493 1.00 29.75 283 LEU A O 1
ATOM 2214 N N . GLN A 1 284 ? 27.418 -14.731 -12.474 1.00 26.00 284 GLN A N 1
ATOM 2215 C CA . GLN A 1 284 ? 27.878 -15.448 -11.283 1.00 26.00 284 GLN A CA 1
ATOM 2216 C C . GLN A 1 284 ? 27.836 -14.519 -10.062 1.00 26.00 284 GLN A C 1
ATOM 2218 O O . GLN A 1 284 ? 28.713 -13.680 -9.858 1.00 26.00 284 GLN A O 1
ATOM 2223 N N . LEU A 1 285 ? 26.798 -14.661 -9.234 1.00 26.36 285 LEU A N 1
ATOM 2224 C CA . LEU A 1 285 ? 26.660 -13.905 -7.989 1.00 26.36 285 LEU A CA 1
ATOM 2225 C C . LEU A 1 285 ? 27.620 -14.463 -6.930 1.00 26.36 285 LEU A C 1
ATOM 2227 O O . LEU A 1 285 ? 27.548 -15.636 -6.569 1.00 26.36 285 LEU A O 1
ATOM 2231 N N . ARG A 1 286 ? 28.518 -13.619 -6.411 1.00 28.09 286 ARG A N 1
ATOM 2232 C CA . ARG A 1 286 ? 29.453 -13.984 -5.336 1.00 28.09 286 ARG A CA 1
ATOM 2233 C C . ARG A 1 286 ? 29.164 -13.153 -4.089 1.00 28.09 286 ARG A C 1
ATOM 2235 O O . ARG A 1 286 ? 29.368 -11.943 -4.089 1.00 28.09 286 ARG A O 1
ATOM 2242 N N . GLN A 1 287 ? 28.717 -13.808 -3.020 1.00 27.77 287 GLN A N 1
ATOM 2243 C CA . GLN A 1 287 ? 28.555 -13.190 -1.705 1.00 27.77 287 GLN A CA 1
ATOM 2244 C C . GLN A 1 287 ? 29.915 -13.150 -0.996 1.00 2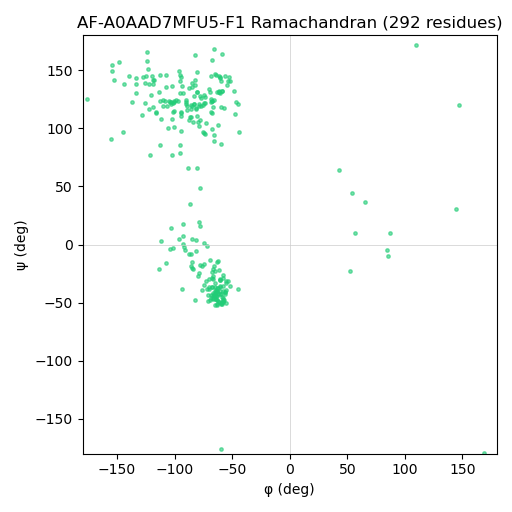7.77 287 GLN A C 1
ATOM 2246 O O . GLN A 1 287 ? 30.514 -14.190 -0.727 1.00 27.77 287 GLN A O 1
ATOM 2251 N N . THR A 1 288 ? 30.430 -11.958 -0.699 1.00 29.09 288 THR A N 1
ATOM 2252 C CA . THR A 1 288 ? 31.649 -11.788 0.101 1.00 29.09 288 THR A CA 1
ATOM 2253 C C . THR A 1 288 ? 31.283 -11.404 1.530 1.00 29.09 288 THR A C 1
ATOM 2255 O O . THR A 1 288 ? 30.737 -10.335 1.788 1.00 29.09 288 THR A O 1
ATOM 2258 N N . ARG A 1 289 ? 31.586 -12.296 2.478 1.00 26.94 289 ARG A N 1
ATOM 2259 C CA . ARG A 1 289 ? 31.490 -12.021 3.914 1.00 26.94 289 ARG A CA 1
ATOM 2260 C C . ARG A 1 289 ? 32.751 -11.275 4.340 1.00 26.94 289 ARG A C 1
ATOM 2262 O O . ARG A 1 289 ? 33.849 -11.817 4.234 1.00 26.94 289 ARG A O 1
ATOM 2269 N N . THR A 1 290 ? 32.615 -10.040 4.807 1.00 30.66 290 THR A N 1
ATOM 2270 C CA . THR A 1 290 ? 33.734 -9.315 5.416 1.00 30.66 290 THR A CA 1
ATOM 2271 C C . THR A 1 290 ? 33.999 -9.943 6.783 1.00 30.66 290 THR A C 1
ATOM 2273 O O . THR A 1 290 ? 33.211 -9.757 7.707 1.00 30.66 290 THR A O 1
ATOM 2276 N N . GLN A 1 291 ? 35.063 -10.740 6.910 1.00 28.41 291 GLN A N 1
ATOM 2277 C CA . GLN A 1 291 ? 35.559 -11.153 8.222 1.00 28.41 291 GLN A CA 1
ATOM 2278 C C . GLN A 1 291 ? 36.122 -9.913 8.921 1.00 28.41 291 GLN A C 1
ATOM 2280 O O . GLN A 1 291 ? 37.119 -9.342 8.480 1.00 28.41 291 GLN A O 1
ATOM 2285 N N . THR A 1 292 ? 35.475 -9.483 9.999 1.00 34.41 292 THR A N 1
ATOM 2286 C CA . THR A 1 292 ? 36.135 -8.674 11.023 1.00 34.41 292 THR A CA 1
ATOM 2287 C C . THR A 1 292 ? 37.178 -9.568 11.684 1.00 34.41 292 THR A C 1
ATOM 2289 O O . THR A 1 292 ? 36.826 -10.627 12.205 1.00 34.41 292 THR A O 1
ATOM 2292 N N . ARG A 1 293 ? 38.461 -9.193 11.595 1.00 35.47 293 ARG A N 1
ATOM 2293 C CA . ARG A 1 293 ? 39.499 -9.820 12.424 1.00 35.47 293 ARG A CA 1
ATOM 2294 C C . ARG A 1 293 ? 39.155 -9.581 13.906 1.00 35.47 293 ARG A C 1
ATOM 2296 O O . ARG A 1 293 ? 38.590 -8.520 14.183 1.00 35.47 293 ARG A O 1
ATOM 2303 N N . PRO A 1 294 ? 39.439 -10.548 14.795 1.00 43.53 294 PRO A N 1
ATOM 2304 C CA . PRO A 1 294 ? 39.385 -10.315 16.234 1.00 43.53 294 PRO A CA 1
ATOM 2305 C C . PRO A 1 294 ? 40.355 -9.202 16.643 1.00 43.53 294 PRO A C 1
ATOM 2307 O O . PRO A 1 294 ? 41.389 -9.037 15.947 1.00 43.53 294 PRO A O 1
#

Nearest PDB structures (foldseek):
  3rp7-assembly1_A  TM=3.013E-01  e=1.052E-04  Klebsiella pneumoniae subsp. pneumoniae MGH 78578
  6pvh-assembly1_A  TM=3.006E-01  e=5.058E-03  Penicillium fellutanum
  7kpt-assembly1_A  TM=3.384E-01  e=3.223E-02  Penicillium citrinum
  6pvi-assembly1_A  TM=2.965E-01  e=1.839E-02  Penicillium fellutanum
  5x68-assembly1_A  TM=3.064E-01  e=3.409E-02  Homo sapiens

Foldseek 3Di:
DDDDDDDDDDDDDPDDDDDDDDDDFDDQFFWWAFPVRDTDTHRQDDPCQCVVVVVCVVLVHPQKFWFWWKKKWKFQADPVLLVPQPQDPVQNPPQWRDWDADQPVQFFWIWTWGQDPNRMIMIIITHRDDDDDDPALVVVLVVQQPRRDPDHDDPSVSRNSNSRSVPGPIDIDIDGDPTAIDGLLLPDDFLSDALQWDWFWAFPVPVVRRVVSVVLLVVLLVVLVVPDDLPDLDGDSRNSNCSSPPPSNVCSVNVCVVVPGIHIRTDSDCPPSPPDRDTPIDRDDDRDDDDDDD

Organism: NCBI:txid230809